Protein AF-A0A519QUR6-F1 (afdb_monomer)

Structure (mmCIF, N/CA/C/O backbone):
data_AF-A0A519QUR6-F1
#
_entry.id   AF-A0A519QUR6-F1
#
loop_
_atom_site.group_PDB
_atom_site.id
_atom_site.type_symbol
_atom_site.label_atom_id
_atom_site.label_alt_id
_atom_site.label_comp_id
_atom_site.label_asym_id
_atom_site.label_entity_id
_atom_site.label_seq_id
_atom_site.pdbx_PDB_ins_code
_atom_site.Cartn_x
_atom_site.Cartn_y
_atom_site.Cartn_z
_atom_site.occupancy
_atom_site.B_iso_or_equiv
_atom_site.auth_seq_id
_atom_site.auth_comp_id
_atom_site.auth_asym_id
_atom_site.auth_atom_id
_atom_site.pdbx_PDB_model_num
ATOM 1 N N . MET A 1 1 ? -43.077 -20.562 -3.856 1.00 38.19 1 MET A N 1
ATOM 2 C CA . MET A 1 1 ? -42.121 -20.523 -2.728 1.00 38.19 1 MET A CA 1
ATOM 3 C C . MET A 1 1 ? -41.311 -19.244 -2.838 1.00 38.19 1 MET A C 1
ATOM 5 O O . MET A 1 1 ? -40.438 -19.141 -3.686 1.00 38.19 1 MET A O 1
ATOM 9 N N . THR A 1 2 ? -41.672 -18.222 -2.068 1.00 36.91 2 THR A N 1
ATOM 10 C CA . THR A 1 2 ? -40.950 -16.946 -2.025 1.00 36.91 2 THR A CA 1
ATOM 11 C C . THR A 1 2 ? -39.624 -17.148 -1.299 1.00 36.91 2 THR A C 1
ATOM 13 O O . THR A 1 2 ? -39.611 -17.343 -0.084 1.00 36.91 2 THR A O 1
ATOM 16 N N . SER A 1 3 ? -38.520 -17.124 -2.049 1.00 36.69 3 SER A N 1
ATOM 17 C CA . SER A 1 3 ? -37.160 -17.023 -1.515 1.00 36.69 3 SER A CA 1
ATOM 18 C C . SER A 1 3 ? -37.072 -15.772 -0.640 1.00 36.69 3 SER A C 1
ATOM 20 O O . SER A 1 3 ? -37.013 -14.649 -1.143 1.00 36.69 3 SER A O 1
ATOM 22 N N . ARG A 1 4 ? -37.121 -15.955 0.681 1.00 38.47 4 ARG A N 1
ATOM 23 C CA . ARG A 1 4 ? -36.921 -14.883 1.654 1.00 38.47 4 ARG A CA 1
ATOM 24 C C . ARG A 1 4 ? -35.440 -14.517 1.582 1.00 38.47 4 ARG A C 1
ATOM 26 O O . ARG A 1 4 ? -34.602 -15.303 2.011 1.00 38.47 4 ARG A O 1
ATOM 33 N N . ALA A 1 5 ? -35.122 -13.378 0.967 1.00 45.28 5 ALA A N 1
ATOM 34 C CA . ALA A 1 5 ? -33.753 -12.880 0.909 1.00 45.28 5 ALA A CA 1
ATOM 35 C C . ALA A 1 5 ? -33.172 -12.853 2.331 1.00 45.28 5 ALA A C 1
ATOM 37 O O . ALA A 1 5 ? -33.794 -12.303 3.245 1.00 45.28 5 ALA A O 1
ATOM 38 N N . MET A 1 6 ? -32.015 -13.492 2.521 1.00 45.66 6 MET A N 1
ATOM 39 C CA . MET A 1 6 ? -31.256 -13.406 3.769 1.00 45.66 6 MET A CA 1
ATOM 40 C C . MET A 1 6 ? -31.024 -11.922 4.099 1.00 45.66 6 MET A C 1
ATOM 42 O O . MET A 1 6 ? -30.762 -11.139 3.179 1.00 45.66 6 MET A O 1
ATOM 46 N N . PRO A 1 7 ? -31.134 -11.504 5.372 1.00 52.94 7 PRO A N 1
ATOM 47 C CA . PRO A 1 7 ? -30.852 -10.125 5.740 1.00 52.94 7 PRO A CA 1
ATOM 48 C C . PRO A 1 7 ? -29.402 -9.798 5.368 1.00 52.94 7 PRO A C 1
ATOM 50 O O . PRO A 1 7 ? -28.476 -10.473 5.811 1.00 52.94 7 PRO A O 1
ATOM 53 N N . THR A 1 8 ? -29.213 -8.772 4.536 1.00 61.19 8 THR A N 1
ATOM 54 C CA . THR A 1 8 ? -27.883 -8.264 4.180 1.00 61.19 8 THR A CA 1
ATOM 55 C C . THR A 1 8 ? -27.142 -7.866 5.446 1.00 61.19 8 THR A C 1
ATOM 57 O O . THR A 1 8 ? -27.691 -7.123 6.267 1.00 61.19 8 THR A O 1
ATOM 60 N N . THR A 1 9 ? -25.904 -8.329 5.604 1.00 75.75 9 THR A N 1
ATOM 61 C CA . THR A 1 9 ? -25.083 -7.956 6.763 1.00 75.75 9 THR A CA 1
ATOM 62 C C . THR A 1 9 ? -24.841 -6.436 6.789 1.00 75.75 9 THR A C 1
ATOM 64 O O . THR A 1 9 ? -24.832 -5.801 5.727 1.00 75.75 9 THR A O 1
ATOM 67 N N . PRO A 1 10 ? -24.630 -5.803 7.963 1.00 77.81 10 PRO A N 1
ATOM 68 C CA . PRO A 1 10 ? -24.290 -4.378 8.030 1.00 77.81 10 PRO A CA 1
ATOM 69 C C . PRO A 1 10 ? -23.068 -4.014 7.175 1.00 77.81 10 PRO A C 1
ATOM 71 O O . PRO A 1 10 ? -23.056 -2.961 6.543 1.00 77.81 10 PRO A O 1
ATOM 74 N N . MET A 1 11 ? -22.086 -4.914 7.089 1.00 77.81 11 MET A N 1
ATOM 75 C CA . MET A 1 11 ? -20.938 -4.814 6.188 1.00 77.81 11 MET A CA 1
ATOM 76 C C . MET A 1 11 ? -21.337 -4.779 4.702 1.00 77.81 11 MET A C 1
ATOM 78 O O . MET A 1 11 ? -20.879 -3.911 3.959 1.00 77.81 11 MET A O 1
ATOM 82 N N . GLU A 1 12 ? -22.213 -5.680 4.247 1.00 72.75 12 GLU A N 1
ATOM 83 C CA .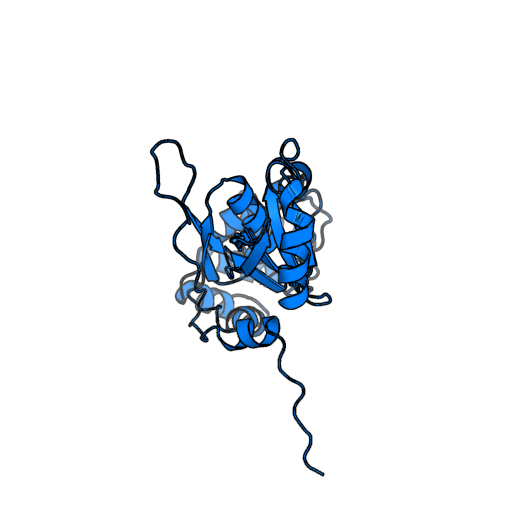 GLU A 1 12 ? -22.717 -5.656 2.866 1.00 72.75 12 GLU A CA 1
ATOM 84 C C . GLU A 1 12 ? -23.506 -4.379 2.568 1.00 72.75 12 GLU A C 1
ATOM 86 O O . GLU A 1 12 ? -23.353 -3.784 1.499 1.00 72.75 12 GLU A O 1
ATOM 91 N N . ALA A 1 13 ? -24.344 -3.945 3.512 1.00 75.56 13 ALA A N 1
ATOM 92 C CA . ALA A 1 13 ? -25.099 -2.704 3.398 1.00 75.56 13 ALA A CA 1
ATOM 93 C C . ALA A 1 13 ? -24.166 -1.484 3.332 1.00 75.56 13 ALA A C 1
ATOM 95 O O . ALA A 1 13 ? -24.386 -0.599 2.505 1.00 75.56 13 ALA A O 1
ATOM 96 N N . PHE A 1 14 ? -23.094 -1.464 4.133 1.00 76.00 14 PHE A N 1
ATOM 97 C CA . PHE A 1 14 ? -22.071 -0.421 4.091 1.00 76.00 14 PHE A CA 1
ATOM 98 C C . PHE A 1 14 ? -21.454 -0.320 2.697 1.00 76.00 14 PHE A C 1
ATOM 100 O O . PHE A 1 14 ? -21.501 0.751 2.098 1.00 76.00 14 PHE A O 1
ATOM 107 N N . PHE A 1 15 ? -20.965 -1.420 2.120 1.00 67.94 15 PHE A N 1
ATOM 108 C CA . PHE A 1 15 ? -20.357 -1.369 0.787 1.00 67.94 15 PHE A CA 1
ATOM 109 C C . PHE A 1 15 ? -21.341 -0.999 -0.327 1.00 67.94 15 PHE A C 1
ATOM 111 O O . PHE A 1 15 ? -20.953 -0.284 -1.249 1.00 67.94 15 PHE A O 1
ATOM 118 N N . LYS A 1 16 ? -22.606 -1.430 -0.235 1.00 68.94 16 LYS A N 1
ATOM 119 C CA . LYS A 1 16 ? -23.675 -1.023 -1.167 1.00 68.94 16 LYS A CA 1
ATOM 120 C C . LYS A 1 16 ? -24.033 0.458 -1.045 1.00 68.94 16 LYS A C 1
ATOM 122 O O . LYS A 1 16 ? -24.452 1.058 -2.028 1.00 68.94 16 LYS A O 1
ATOM 127 N N . SER A 1 17 ? -23.883 1.040 0.147 1.00 64.75 17 SER A N 1
ATOM 128 C CA . SER A 1 17 ? -24.203 2.447 0.412 1.00 64.75 17 SER A CA 1
ATOM 129 C C . SER A 1 17 ? -23.191 3.427 -0.171 1.00 64.75 17 SER A C 1
ATOM 131 O O . SER A 1 17 ? -23.468 4.622 -0.210 1.00 64.75 17 SER A O 1
ATOM 133 N N . ILE A 1 18 ? -22.025 2.945 -0.609 1.00 58.69 18 ILE A N 1
ATOM 134 C CA . ILE A 1 18 ? -20.976 3.812 -1.119 1.00 58.69 18 ILE A CA 1
ATOM 135 C C . ILE A 1 18 ? -21.281 4.169 -2.582 1.00 58.69 18 ILE A C 1
ATOM 137 O O . ILE A 1 18 ? -21.283 3.271 -3.429 1.00 58.69 18 ILE A O 1
ATOM 141 N N . PRO A 1 19 ? -21.518 5.459 -2.906 1.00 48.62 19 PRO A N 1
ATOM 142 C CA . PRO A 1 19 ? -21.812 5.861 -4.272 1.00 48.62 19 PRO A CA 1
ATOM 143 C C . PRO A 1 19 ? -20.684 5.473 -5.230 1.00 48.62 19 PRO A C 1
ATOM 145 O O . PRO A 1 19 ? -19.505 5.569 -4.865 1.00 48.62 19 PRO A O 1
ATOM 148 N N . PRO A 1 20 ? -21.017 5.119 -6.480 1.00 43.62 20 PRO A N 1
ATOM 149 C CA . PRO A 1 20 ? -20.013 5.004 -7.507 1.00 43.62 20 PRO A CA 1
ATOM 150 C C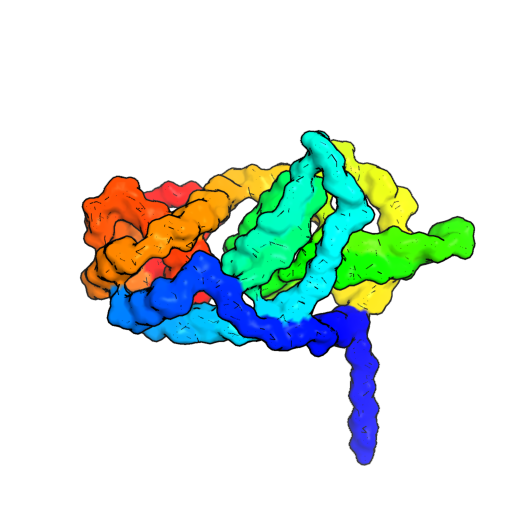 . PRO A 1 20 ? -19.460 6.392 -7.846 1.00 43.62 20 PRO A C 1
ATOM 152 O O . PRO A 1 20 ? -20.172 7.217 -8.413 1.00 43.62 20 PRO A O 1
ATOM 155 N N . THR A 1 21 ? -18.208 6.683 -7.486 1.00 40.59 21 THR A N 1
ATOM 156 C CA . THR A 1 21 ? -17.555 7.925 -7.941 1.00 40.59 21 THR A CA 1
ATOM 157 C C . THR A 1 21 ? -16.794 7.702 -9.243 1.00 40.59 21 THR A C 1
ATOM 159 O O . THR A 1 21 ? -16.449 6.577 -9.587 1.00 40.59 21 THR A O 1
ATOM 162 N N . ALA A 1 22 ? -16.508 8.780 -9.973 1.00 36.16 22 ALA A N 1
ATOM 163 C CA . ALA A 1 22 ? -15.618 8.748 -11.127 1.00 36.16 22 ALA A CA 1
ATOM 164 C C . ALA A 1 22 ? -14.155 8.875 -10.679 1.00 36.16 22 ALA A C 1
ATOM 166 O O . ALA A 1 22 ? -13.801 9.717 -9.848 1.00 36.16 22 ALA A O 1
ATOM 167 N N . LEU A 1 23 ? -13.299 8.037 -11.249 1.00 34.59 23 LEU A N 1
ATOM 168 C CA . LEU A 1 23 ? -11.868 8.003 -10.996 1.00 34.59 23 LEU A CA 1
ATOM 169 C C . LEU A 1 23 ? -11.197 9.331 -11.391 1.00 34.59 23 LEU A C 1
ATOM 171 O O . LEU A 1 23 ? -11.209 9.718 -12.557 1.00 34.59 23 LEU A O 1
ATOM 175 N N . ARG A 1 24 ? -10.541 10.015 -10.447 1.00 37.72 24 ARG A N 1
ATOM 176 C CA . ARG A 1 24 ? -9.459 10.956 -10.780 1.00 37.72 24 ARG A CA 1
ATOM 177 C C . ARG A 1 24 ? -8.147 10.234 -10.532 1.00 37.72 24 ARG A C 1
ATOM 179 O O . ARG A 1 24 ? -7.638 10.237 -9.411 1.00 37.72 24 ARG A O 1
ATOM 186 N N . VAL A 1 25 ? -7.643 9.579 -11.576 1.00 40.53 25 VAL A N 1
ATOM 187 C CA . VAL A 1 25 ? -6.326 8.938 -11.560 1.00 40.53 25 VAL A CA 1
ATOM 188 C C . VAL A 1 25 ? -5.288 9.956 -11.095 1.00 40.53 25 VAL A C 1
ATOM 190 O O . VAL A 1 25 ? -5.373 11.148 -11.383 1.00 40.53 25 VAL A O 1
ATOM 193 N N . LEU A 1 26 ? -4.306 9.476 -10.338 1.00 38.97 26 LEU A N 1
ATOM 194 C CA . LEU A 1 26 ? -3.106 10.236 -9.971 1.00 38.97 26 LEU A CA 1
ATOM 195 C C . LEU A 1 26 ? -2.278 10.703 -11.178 1.00 38.97 26 LEU A C 1
ATOM 197 O O . LEU A 1 26 ? -1.381 11.523 -11.021 1.00 38.97 26 LEU A O 1
ATOM 201 N N . CYS A 1 27 ? -2.614 10.197 -12.357 1.00 39.22 27 CYS A N 1
ATOM 202 C CA . CYS A 1 27 ? -2.098 10.558 -13.656 1.00 39.22 27 CYS A CA 1
ATOM 203 C C . CYS A 1 27 ? -3.209 11.297 -14.402 1.00 39.22 27 CYS A C 1
ATOM 205 O O . CYS A 1 27 ? -4.388 10.957 -14.276 1.00 39.22 27 CYS A O 1
ATOM 207 N N . SER A 1 28 ? -2.854 12.328 -15.162 1.00 46.44 28 SER A N 1
ATOM 208 C CA . SER A 1 28 ? -3.849 13.062 -15.941 1.00 46.44 28 SER A CA 1
ATOM 209 C C . SER A 1 28 ? -4.562 12.118 -16.932 1.00 46.44 28 SER A C 1
ATOM 211 O O . SER A 1 28 ? -3.971 11.122 -17.354 1.00 46.44 28 SER A O 1
ATOM 213 N N . PRO A 1 29 ? -5.804 12.412 -17.362 1.00 48.25 29 PRO A N 1
ATOM 214 C CA . PRO A 1 29 ? -6.451 11.667 -18.446 1.00 48.25 29 PRO A CA 1
ATOM 215 C C . PRO A 1 29 ? -5.589 11.572 -19.715 1.00 48.25 29 PRO A C 1
ATOM 217 O O . PRO A 1 29 ? -5.689 10.589 -20.440 1.00 48.25 29 PRO A O 1
ATOM 220 N N . ARG A 1 30 ? -4.700 12.554 -19.945 1.00 50.94 30 ARG A N 1
ATOM 221 C CA . ARG A 1 30 ? -3.699 12.514 -21.020 1.00 50.94 30 ARG A CA 1
ATOM 222 C C . ARG A 1 30 ? -2.695 11.391 -20.805 1.00 50.94 30 ARG A C 1
ATOM 224 O O . ARG A 1 30 ? -2.563 10.552 -21.674 1.00 50.94 30 ARG A O 1
ATOM 231 N N . THR A 1 31 ? -2.106 11.300 -19.616 1.00 50.59 31 THR A N 1
ATOM 232 C CA . THR A 1 31 ? -1.148 10.248 -19.250 1.00 50.59 31 THR A CA 1
ATOM 233 C C . THR A 1 31 ? -1.737 8.846 -19.439 1.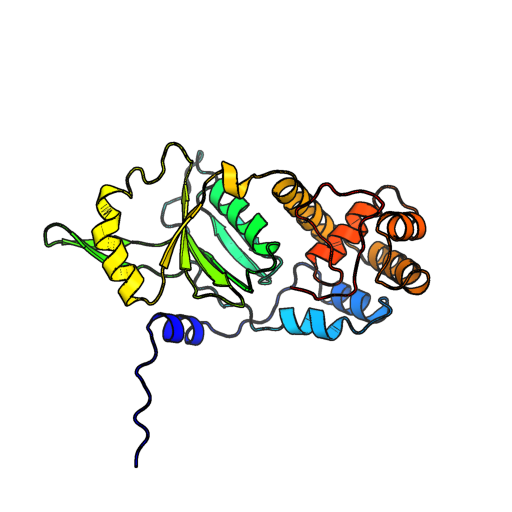00 50.59 31 THR A C 1
ATOM 235 O O . THR A 1 31 ? -1.038 7.946 -19.872 1.00 50.59 31 THR A O 1
ATOM 238 N N . LEU A 1 32 ? -3.031 8.645 -19.166 1.00 49.88 32 LEU A N 1
ATOM 239 C CA . LEU A 1 32 ? -3.704 7.360 -19.408 1.00 49.88 32 LEU A CA 1
ATOM 240 C C . LEU A 1 32 ? -3.906 7.044 -20.893 1.00 49.88 32 LEU A C 1
ATOM 242 O O . LEU A 1 32 ? -3.796 5.886 -21.286 1.00 49.88 32 LEU A O 1
ATOM 246 N N . ALA A 1 33 ? -4.211 8.061 -21.701 1.00 54.22 33 ALA A N 1
ATOM 247 C CA . ALA A 1 33 ? -4.289 7.920 -23.148 1.00 54.22 33 ALA A CA 1
ATOM 248 C C . ALA A 1 33 ? -2.901 7.627 -23.743 1.00 54.22 33 ALA A C 1
ATOM 250 O O . ALA A 1 33 ? -2.791 6.720 -24.557 1.00 54.22 33 ALA A O 1
ATOM 251 N N . THR A 1 34 ? -1.848 8.297 -23.258 1.00 53.94 34 THR A N 1
ATOM 252 C CA . THR A 1 34 ? -0.442 8.023 -23.601 1.00 53.94 34 THR A CA 1
ATOM 253 C C . THR A 1 34 ? -0.054 6.585 -23.228 1.00 53.94 34 THR A C 1
ATOM 255 O O . THR A 1 34 ? 0.434 5.840 -24.070 1.00 53.94 34 THR A O 1
ATOM 258 N N . VAL A 1 35 ? -0.344 6.141 -21.995 1.00 55.72 35 VAL A N 1
ATOM 259 C CA . VAL A 1 35 ? -0.123 4.752 -21.533 1.00 55.72 35 VAL A CA 1
ATOM 260 C C . VAL A 1 35 ? -0.778 3.741 -22.480 1.00 55.72 35 VAL A C 1
ATOM 262 O O . VAL A 1 35 ? -0.156 2.751 -22.844 1.00 55.72 35 VAL A O 1
ATOM 265 N N . ALA A 1 36 ? -2.027 3.982 -22.886 1.00 55.34 36 ALA A N 1
ATOM 266 C CA . ALA A 1 36 ? -2.761 3.078 -23.769 1.00 55.34 36 ALA A CA 1
ATOM 267 C C . ALA A 1 36 ? -2.293 3.126 -25.237 1.00 55.34 36 ALA A C 1
ATOM 269 O O . ALA A 1 36 ? -2.526 2.170 -25.968 1.00 55.34 36 ALA A O 1
ATOM 270 N N . GLN A 1 37 ? -1.665 4.223 -25.670 1.00 57.88 37 GLN A N 1
ATOM 271 C CA . GLN A 1 37 ? -1.142 4.397 -27.030 1.00 57.88 37 GLN A CA 1
ATOM 272 C C . GLN A 1 37 ? 0.268 3.826 -27.211 1.00 57.88 37 GLN A C 1
ATOM 274 O O . GLN A 1 37 ? 0.613 3.443 -28.325 1.00 57.88 37 GLN A O 1
ATOM 279 N N . HIS A 1 38 ? 1.070 3.776 -26.143 1.00 55.75 38 HIS A N 1
ATOM 280 C CA . HIS A 1 38 ? 2.500 3.464 -26.229 1.00 55.75 38 HIS A CA 1
ATOM 281 C C . HIS A 1 38 ? 2.919 2.146 -25.575 1.00 55.75 38 HIS A C 1
ATOM 283 O O . HIS A 1 38 ? 4.078 1.772 -25.698 1.00 55.75 38 HIS A O 1
ATOM 289 N N . LEU A 1 39 ? 2.030 1.431 -24.879 1.00 60.09 39 LEU A N 1
ATOM 290 C CA . LEU A 1 39 ? 2.379 0.131 -24.303 1.00 60.09 39 LEU A CA 1
ATOM 291 C C . LEU A 1 39 ? 1.930 -1.033 -25.209 1.00 60.09 39 LEU A C 1
ATOM 293 O O . LEU A 1 39 ? 0.781 -1.032 -25.654 1.00 60.09 39 LEU A O 1
ATOM 297 N N . PRO A 1 40 ? 2.772 -2.069 -25.418 1.00 55.59 40 PRO A N 1
ATOM 298 C CA . PRO A 1 40 ? 2.513 -3.187 -26.345 1.00 55.59 40 PRO A CA 1
ATOM 299 C C . PRO A 1 40 ? 1.359 -4.130 -25.979 1.00 55.59 40 PRO A C 1
ATOM 301 O O . PRO A 1 40 ? 1.203 -5.204 -26.565 1.00 55.59 40 PRO A O 1
ATOM 304 N N . PHE A 1 41 ? 0.597 -3.830 -24.933 1.00 63.09 41 PHE A N 1
ATOM 305 C CA . PHE A 1 41 ? -0.424 -4.719 -24.394 1.00 63.09 41 PHE A CA 1
ATOM 306 C C . PHE A 1 41 ? -1.616 -3.924 -23.878 1.00 63.09 41 PHE A C 1
ATOM 308 O O . PHE A 1 41 ? -1.472 -2.768 -23.481 1.00 63.09 41 PHE A O 1
ATOM 315 N N . ASP A 1 42 ? -2.795 -4.557 -23.886 1.00 58.50 42 ASP A N 1
ATOM 316 C CA . ASP A 1 42 ? -4.057 -3.926 -23.500 1.00 58.50 42 ASP A CA 1
ATOM 317 C C . ASP A 1 42 ? -4.038 -3.479 -22.029 1.00 58.50 42 ASP A C 1
ATOM 319 O O . ASP A 1 42 ? -4.434 -4.190 -21.103 1.00 58.50 42 ASP A O 1
ATOM 323 N N . CYS A 1 43 ? -3.586 -2.247 -21.816 1.00 53.09 43 CYS A N 1
ATOM 324 C CA . CYS A 1 43 ? -3.602 -1.592 -20.520 1.00 53.09 43 CYS A CA 1
ATOM 325 C C . CYS A 1 43 ? -5.018 -1.155 -20.130 1.00 53.09 43 CYS A C 1
ATOM 327 O O . CYS A 1 43 ? -5.248 -0.812 -18.969 1.00 53.09 43 CYS A O 1
ATOM 329 N N . ALA A 1 44 ? -5.990 -1.178 -21.053 1.00 47.84 44 ALA A N 1
ATOM 330 C CA . ALA A 1 44 ? -7.354 -0.769 -20.761 1.00 47.84 44 ALA A CA 1
ATOM 331 C C . ALA A 1 44 ? -7.994 -1.682 -19.712 1.00 47.84 44 ALA A C 1
ATOM 333 O O . ALA A 1 44 ? -8.799 -1.189 -18.935 1.00 47.84 44 ALA A O 1
ATOM 334 N N . ALA A 1 45 ? -7.617 -2.961 -19.605 1.00 41.91 45 ALA A N 1
ATOM 335 C CA . ALA A 1 45 ? -8.072 -3.851 -18.529 1.00 41.91 45 ALA A CA 1
ATOM 336 C C . ALA A 1 45 ? -7.576 -3.409 -17.133 1.00 41.91 45 ALA A C 1
ATOM 338 O O . ALA A 1 45 ? -8.362 -3.336 -16.186 1.00 41.91 45 ALA A O 1
ATOM 339 N N . VAL A 1 46 ? -6.304 -3.011 -17.017 1.00 45.91 46 VAL A N 1
ATOM 340 C CA . VAL A 1 46 ? -5.702 -2.458 -15.785 1.00 45.91 46 VAL A CA 1
ATOM 341 C C . VAL A 1 46 ? -6.326 -1.101 -15.432 1.00 45.91 46 VAL A C 1
ATOM 343 O O . VAL A 1 46 ? -6.667 -0.831 -14.276 1.00 45.91 46 VAL A O 1
ATOM 346 N N . LEU A 1 47 ? -6.559 -0.253 -16.438 1.00 46.12 47 LEU A N 1
ATOM 347 C CA . LEU A 1 47 ? -7.268 1.019 -16.278 1.00 46.12 47 LE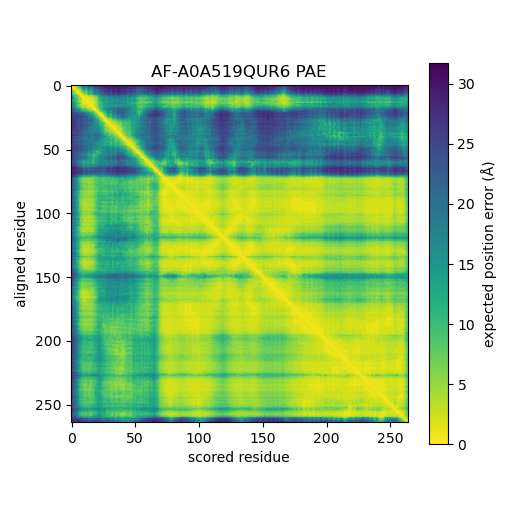U A CA 1
ATOM 348 C C . LEU A 1 47 ? -8.757 0.820 -15.948 1.00 46.12 47 LEU A C 1
ATOM 350 O O . LEU A 1 47 ? -9.324 1.615 -15.197 1.00 46.12 47 LEU A O 1
ATOM 354 N N . ARG A 1 48 ? -9.382 -0.262 -16.431 1.00 40.97 48 ARG A N 1
ATOM 355 C CA . ARG A 1 48 ? -10.760 -0.663 -16.110 1.00 40.97 48 ARG A CA 1
ATOM 356 C C . ARG A 1 48 ? -10.891 -1.199 -14.687 1.00 40.97 48 ARG A C 1
ATOM 358 O O . ARG A 1 48 ? -11.881 -0.874 -14.039 1.00 40.97 48 ARG A O 1
ATOM 365 N N . TYR A 1 49 ? -9.906 -1.928 -14.156 1.00 39.50 49 TYR A N 1
ATOM 366 C CA . TYR A 1 49 ? -9.894 -2.300 -12.733 1.00 39.50 49 TYR A CA 1
ATOM 367 C C . TYR A 1 49 ? -9.895 -1.051 -11.846 1.00 39.50 49 TYR A C 1
ATOM 369 O O . TYR A 1 49 ? -10.653 -0.956 -10.884 1.00 39.50 49 TYR A O 1
ATOM 377 N N . ARG A 1 50 ? -9.136 -0.024 -12.242 1.00 46.47 50 ARG A N 1
ATOM 378 C CA . ARG A 1 50 ? -9.208 1.286 -11.592 1.00 46.47 50 ARG A CA 1
ATOM 379 C C . ARG A 1 50 ? -10.528 2.012 -11.845 1.00 46.47 50 ARG A C 1
ATOM 381 O O . ARG A 1 50 ? -10.904 2.834 -11.030 1.00 46.47 50 ARG A O 1
ATOM 388 N N . SER A 1 51 ? -11.244 1.721 -12.930 1.00 37.22 51 SER A N 1
ATOM 389 C CA . SER A 1 51 ? -12.598 2.238 -13.176 1.00 37.22 51 SER A CA 1
ATOM 390 C C . SER A 1 51 ? -13.692 1.548 -12.353 1.00 37.22 51 SER A C 1
ATOM 392 O O . SER A 1 51 ? -14.848 1.969 -12.446 1.00 37.22 51 SER A O 1
ATOM 394 N N . LEU A 1 52 ? -13.356 0.546 -11.514 1.00 42.62 52 LEU A N 1
ATOM 395 C CA . LEU A 1 52 ? -14.224 0.209 -10.386 1.00 42.62 52 LEU A CA 1
ATOM 396 C C . LEU A 1 52 ? -14.554 1.524 -9.692 1.00 42.62 52 LEU A C 1
ATOM 398 O O . LEU A 1 52 ? -13.625 2.291 -9.429 1.00 42.62 52 LEU A O 1
ATOM 402 N N . PRO A 1 53 ? -15.838 1.810 -9.437 1.00 39.72 53 PRO A N 1
ATOM 403 C CA . PRO A 1 53 ? -16.198 3.088 -8.883 1.00 39.72 53 PRO A CA 1
ATOM 404 C C . PRO A 1 53 ? -15.360 3.309 -7.626 1.00 39.72 53 PRO A C 1
ATOM 406 O O . PRO A 1 53 ? -15.489 2.506 -6.689 1.00 39.72 53 PRO A O 1
ATOM 409 N N . PRO A 1 54 ? -14.467 4.323 -7.580 1.00 48.16 54 PRO A N 1
ATOM 410 C CA . PRO A 1 54 ? -13.879 4.746 -6.333 1.00 48.16 54 PRO A CA 1
ATOM 411 C C . PRO A 1 54 ? -15.006 4.817 -5.334 1.00 48.16 54 PRO A C 1
ATOM 413 O O . PRO A 1 54 ? -16.079 5.361 -5.626 1.00 48.16 54 PRO A O 1
ATOM 416 N N . LEU A 1 55 ? -14.761 4.213 -4.180 1.00 48.53 55 LEU A N 1
ATOM 417 C CA . LEU A 1 55 ? -15.642 4.392 -3.057 1.00 48.53 55 LEU A CA 1
ATOM 418 C C . LEU A 1 55 ? -15.792 5.905 -2.903 1.00 48.53 55 LEU A C 1
ATOM 420 O O . LEU A 1 55 ? -14.781 6.575 -2.683 1.00 48.53 55 LEU A O 1
ATOM 424 N N . ALA A 1 56 ? -16.998 6.456 -3.061 1.00 46.50 56 ALA A N 1
ATOM 425 C CA . ALA A 1 56 ? -17.286 7.786 -2.549 1.00 46.50 56 ALA A CA 1
ATOM 426 C C . ALA A 1 56 ? -17.156 7.652 -1.038 1.00 46.50 56 ALA A C 1
ATOM 428 O O . ALA A 1 56 ? -18.107 7.349 -0.319 1.00 46.50 56 ALA A O 1
ATOM 429 N N . CYS A 1 57 ? -15.912 7.711 -0.571 1.00 45.94 57 CYS A N 1
ATOM 430 C CA . CYS A 1 57 ? -15.628 7.481 0.811 1.00 45.94 57 CYS A CA 1
ATOM 431 C C . CYS A 1 57 ? -16.307 8.633 1.530 1.00 45.94 57 CYS A C 1
ATOM 433 O O . CYS A 1 57 ? -15.971 9.800 1.320 1.00 45.94 57 CYS A O 1
ATOM 435 N N . VAL A 1 58 ? -17.223 8.299 2.430 1.00 51.03 58 VAL A N 1
ATOM 436 C CA . VAL A 1 58 ? -17.565 9.184 3.540 1.00 51.03 58 VAL A CA 1
ATOM 437 C C . VAL A 1 58 ? -16.373 9.154 4.502 1.00 51.03 58 VAL A C 1
ATOM 439 O O . VAL A 1 58 ? -16.493 8.811 5.673 1.00 51.03 58 VAL A O 1
ATOM 442 N N . ALA A 1 59 ? -15.176 9.411 3.970 1.00 52.84 59 ALA A N 1
ATOM 443 C CA . ALA A 1 59 ? -14.004 9.649 4.763 1.00 52.84 59 ALA A CA 1
ATOM 444 C C . ALA A 1 59 ? -14.318 10.931 5.513 1.00 52.84 59 ALA A C 1
ATOM 446 O O . ALA A 1 59 ? -14.512 11.994 4.920 1.00 52.84 59 ALA A O 1
ATOM 447 N N . ARG A 1 60 ? -14.526 10.772 6.811 1.00 57.00 60 ARG A N 1
ATOM 448 C CA . ARG A 1 60 ? -14.910 11.878 7.669 1.00 57.00 60 ARG A CA 1
ATOM 449 C C . ARG A 1 60 ? -13.716 12.793 7.835 1.00 57.00 60 ARG A C 1
ATOM 451 O O . ARG A 1 60 ? -12.574 12.358 7.724 1.00 57.00 60 ARG A O 1
ATOM 458 N N . ASP A 1 61 ? -13.979 14.056 8.128 1.00 62.84 61 ASP A N 1
ATOM 459 C CA . ASP A 1 61 ? -12.909 14.900 8.633 1.00 62.84 61 ASP A CA 1
ATOM 460 C C . ASP A 1 61 ? -12.279 14.238 9.869 1.00 62.84 61 ASP A C 1
ATOM 462 O O . ASP A 1 61 ? -12.992 13.559 10.623 1.00 62.84 61 ASP A O 1
ATOM 466 N N . PRO A 1 62 ? -10.968 14.443 10.094 1.00 59.69 62 PRO A N 1
ATOM 467 C CA . PRO A 1 62 ? -10.296 13.973 11.295 1.00 59.69 62 PRO A CA 1
ATOM 468 C C . PRO A 1 62 ? -11.142 14.239 12.544 1.00 59.69 62 PRO A C 1
ATOM 470 O O . PRO A 1 62 ? -11.653 15.344 12.744 1.00 59.69 62 PRO A O 1
ATOM 473 N N . VAL A 1 63 ? -11.259 13.244 13.421 1.00 59.66 63 VAL A N 1
ATOM 474 C CA . VAL A 1 63 ? -12.113 13.268 14.619 1.00 59.66 63 VAL A CA 1
ATOM 475 C C . VAL A 1 63 ? -11.699 14.388 15.584 1.00 59.66 63 VAL A C 1
ATOM 477 O O . VAL A 1 63 ? -12.486 14.823 16.428 1.00 59.66 63 VAL A O 1
ATOM 480 N N . ARG A 1 64 ? -10.465 14.893 15.476 1.00 59.31 64 ARG A N 1
ATOM 481 C CA . ARG A 1 64 ? -9.910 15.957 16.324 1.00 59.31 64 ARG A CA 1
ATOM 482 C C . ARG A 1 64 ? -9.527 17.203 15.504 1.00 59.31 64 ARG A C 1
ATOM 484 O O . ARG A 1 64 ? -9.051 17.099 14.375 1.00 59.31 64 ARG A O 1
ATOM 491 N N . ARG A 1 65 ? -9.628 18.399 16.112 1.00 49.62 65 ARG A N 1
ATOM 492 C CA . ARG A 1 65 ? -9.161 19.683 15.529 1.00 49.62 65 ARG A CA 1
ATOM 493 C C . ARG A 1 65 ? -7.644 19.703 15.329 1.00 49.62 65 ARG A C 1
ATOM 495 O O . ARG A 1 65 ? -6.912 19.256 16.215 1.00 49.62 65 ARG A O 1
ATOM 502 N N . ILE A 1 66 ? -7.194 20.211 14.180 1.00 50.00 66 ILE A N 1
ATOM 503 C CA . ILE A 1 66 ? -5.777 20.336 13.803 1.00 50.00 66 ILE A CA 1
ATOM 504 C C . ILE A 1 66 ? -5.087 21.299 14.778 1.00 50.00 66 ILE A C 1
ATOM 506 O O . ILE A 1 66 ? -5.481 22.457 14.890 1.00 50.00 66 ILE A O 1
ATOM 510 N N . GLY A 1 67 ? -4.084 20.806 15.505 1.00 48.16 67 GLY A N 1
ATOM 511 C CA . GLY A 1 67 ? -3.182 21.624 16.319 1.00 48.16 67 GLY A CA 1
ATOM 512 C C . GLY A 1 67 ? -1.804 21.715 15.663 1.00 48.16 67 GLY A C 1
ATOM 513 O O . GLY A 1 67 ? -1.431 20.825 14.898 1.00 48.16 67 GLY A O 1
ATOM 514 N N . TYR A 1 68 ? -1.031 22.753 15.992 1.00 45.81 68 TYR A N 1
ATOM 515 C CA . TYR A 1 68 ? 0.307 23.019 15.434 1.00 45.81 68 TYR A CA 1
ATOM 516 C C . TYR A 1 68 ? 1.335 21.883 15.636 1.00 45.81 68 TYR A C 1
ATOM 518 O O . TYR A 1 68 ? 2.357 21.858 14.963 1.00 45.81 68 TYR A O 1
ATOM 526 N N . THR A 1 69 ? 1.057 20.915 16.516 1.00 51.62 69 THR A N 1
ATOM 527 C CA . THR A 1 69 ? 1.899 19.736 16.795 1.00 51.62 69 THR A CA 1
ATOM 528 C C . THR A 1 69 ? 1.350 18.426 16.214 1.00 51.62 69 THR A C 1
ATOM 530 O O . THR A 1 69 ? 1.904 17.356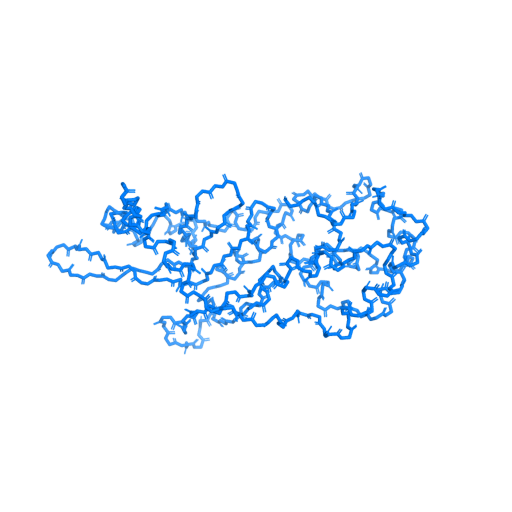 16.462 1.00 51.62 69 THR A O 1
ATOM 533 N N . SER A 1 70 ? 0.240 18.471 15.467 1.00 57.78 70 SER A N 1
ATOM 534 C CA . SER A 1 70 ? -0.419 17.272 14.937 1.00 57.78 70 SER A CA 1
ATOM 535 C C . SER A 1 70 ? -0.041 17.008 13.476 1.00 57.78 70 SER A C 1
ATOM 537 O O . SER A 1 70 ? -0.290 17.836 12.604 1.00 57.78 70 SER A O 1
ATOM 539 N N . PHE A 1 71 ? 0.521 15.828 13.194 1.00 70.06 71 PHE A N 1
ATOM 540 C CA . PHE A 1 71 ? 0.815 15.357 11.835 1.00 70.06 71 PHE A CA 1
ATOM 541 C C . PHE A 1 71 ? -0.448 14.808 11.159 1.00 70.06 71 PHE A C 1
ATOM 543 O O . PHE A 1 71 ? -0.547 13.610 10.897 1.00 70.06 71 PHE A O 1
ATOM 550 N N . ARG A 1 72 ? -1.425 15.682 10.896 1.00 82.44 72 ARG A N 1
ATOM 551 C CA . ARG A 1 72 ? -2.660 15.327 10.181 1.00 82.44 72 ARG A CA 1
ATOM 552 C C . ARG A 1 72 ? -2.601 15.754 8.728 1.00 82.44 72 ARG A C 1
ATOM 554 O O . ARG A 1 72 ? -1.938 16.731 8.385 1.00 82.44 72 ARG A O 1
ATOM 561 N N . GLY A 1 73 ? -3.317 15.044 7.870 1.00 87.69 73 GLY A N 1
ATOM 562 C CA . GLY A 1 73 ? -3.384 15.403 6.464 1.00 87.69 73 GLY A CA 1
ATOM 563 C C . GLY A 1 73 ? -4.245 14.456 5.655 1.00 87.69 73 GLY A C 1
ATOM 564 O O . GLY A 1 73 ? -5.079 13.733 6.190 1.00 87.69 73 GLY A O 1
ATOM 565 N N . TYR A 1 74 ? -4.022 14.483 4.344 1.00 87.38 74 TYR A N 1
ATOM 566 C CA . TYR A 1 74 ? -4.730 13.639 3.393 1.00 87.38 74 TYR A CA 1
ATOM 567 C C . TYR A 1 74 ? -3.746 12.797 2.592 1.00 87.38 74 TYR A C 1
ATOM 569 O O . TYR A 1 74 ? -2.858 13.328 1.920 1.00 87.38 74 TYR A O 1
ATOM 577 N N . TYR A 1 75 ? -3.954 11.490 2.604 1.00 89.25 75 TYR A N 1
ATOM 578 C CA . TYR A 1 75 ? -3.280 10.521 1.761 1.00 89.25 75 TYR A CA 1
ATOM 579 C C . TYR A 1 75 ? -4.093 10.264 0.493 1.00 89.25 75 TYR A C 1
ATOM 581 O O . TYR A 1 75 ? -5.272 9.948 0.571 1.00 89.25 75 TYR A O 1
ATOM 589 N N . ARG A 1 76 ? -3.489 10.384 -0.693 1.00 86.69 76 ARG A N 1
ATOM 590 C CA . ARG A 1 76 ? -4.155 10.032 -1.959 1.00 86.69 76 ARG A CA 1
ATOM 591 C C . ARG A 1 76 ? -3.796 8.602 -2.350 1.00 86.69 76 ARG A C 1
ATOM 593 O O . ARG A 1 76 ? -2.677 8.383 -2.808 1.00 86.69 76 ARG A O 1
ATOM 600 N N . SER A 1 77 ? -4.709 7.659 -2.173 1.00 85.94 77 SER A N 1
ATOM 601 C CA . SER A 1 77 ? -4.477 6.254 -2.513 1.00 85.94 77 SER A CA 1
ATOM 602 C C . SER A 1 77 ? -4.280 6.081 -4.023 1.00 85.94 77 SER A C 1
ATOM 604 O O . SER A 1 77 ? -5.057 6.613 -4.819 1.00 85.94 77 SER A O 1
ATOM 606 N N . ILE A 1 78 ? -3.223 5.364 -4.416 1.00 79.62 78 ILE A N 1
ATOM 607 C CA . ILE A 1 78 ? -2.975 4.969 -5.809 1.00 79.62 78 ILE A CA 1
ATOM 608 C C . ILE A 1 78 ? -3.897 3.820 -6.217 1.00 79.62 78 ILE A C 1
ATOM 610 O O . ILE A 1 78 ? -4.413 3.833 -7.334 1.00 79.62 78 ILE A O 1
ATOM 614 N N . LYS A 1 79 ? -4.143 2.875 -5.302 1.00 81.38 79 LYS A N 1
ATOM 615 C CA . LYS A 1 79 ? -5.022 1.722 -5.526 1.00 81.38 79 LYS A CA 1
ATOM 616 C C . LYS A 1 79 ? -6.484 2.145 -5.707 1.00 81.38 79 LYS A C 1
ATOM 618 O O . LYS A 1 79 ? -7.161 1.631 -6.587 1.00 81.38 79 LYS A O 1
ATOM 623 N N . MET A 1 80 ? -6.943 3.126 -4.925 1.00 77.44 80 MET A N 1
ATOM 624 C CA . MET A 1 80 ? -8.347 3.556 -4.881 1.00 77.44 80 MET A CA 1
ATOM 625 C C . MET A 1 80 ? -8.638 4.862 -5.627 1.00 77.44 80 MET A C 1
ATOM 627 O O . MET A 1 80 ? -9.799 5.190 -5.851 1.00 77.44 80 MET A O 1
ATOM 631 N N . GLY A 1 81 ? -7.622 5.668 -5.951 1.00 74.25 81 GLY A N 1
ATOM 632 C CA . GLY A 1 81 ? -7.802 6.969 -6.611 1.00 74.25 81 GLY A CA 1
ATOM 633 C C . GLY A 1 81 ? -8.470 8.060 -5.753 1.00 74.25 81 GLY A C 1
ATOM 634 O O . GLY A 1 81 ? -8.745 9.152 -6.255 1.00 74.25 81 GLY A O 1
ATOM 635 N N . VAL A 1 82 ? -8.711 7.812 -4.461 1.00 75.19 82 VAL A N 1
ATOM 636 C CA . VAL A 1 82 ? -9.384 8.739 -3.527 1.00 75.19 82 VAL A CA 1
ATOM 637 C C . VAL A 1 82 ? -8.434 9.296 -2.468 1.00 75.19 82 VAL A C 1
ATOM 639 O O . VAL A 1 82 ? -7.311 8.816 -2.299 1.00 75.19 82 VAL A O 1
ATOM 642 N N . ARG A 1 83 ? -8.865 10.352 -1.766 1.00 83.00 83 ARG A N 1
ATOM 643 C CA . ARG A 1 83 ? -8.123 10.931 -0.639 1.00 83.00 83 ARG A CA 1
ATOM 644 C C . ARG A 1 83 ? -8.710 10.437 0.678 1.00 83.00 83 ARG A C 1
ATOM 646 O O . ARG A 1 83 ? -9.895 10.625 0.913 1.00 83.00 83 ARG A O 1
ATOM 653 N N . PHE A 1 84 ? -7.863 9.897 1.538 1.00 86.12 84 PHE A N 1
ATOM 654 C CA . PHE A 1 84 ? -8.196 9.489 2.893 1.00 86.12 84 PHE A CA 1
ATOM 655 C C . PHE A 1 84 ? -7.529 10.418 3.913 1.00 86.12 84 PHE A C 1
ATOM 657 O O . PHE A 1 84 ? -6.365 10.780 3.721 1.00 86.12 84 PHE A O 1
ATOM 664 N N . PRO A 1 85 ? -8.229 10.832 4.976 1.00 87.75 85 PRO A N 1
ATOM 665 C CA . PRO A 1 85 ? -7.629 11.531 6.100 1.00 87.75 85 PRO A CA 1
ATOM 666 C C . PRO A 1 85 ? -6.681 10.592 6.855 1.00 87.75 85 PRO A C 1
ATOM 668 O O . PRO A 1 85 ? -6.866 9.377 6.860 1.00 87.75 85 PRO A O 1
ATOM 671 N N . TYR A 1 86 ? -5.687 11.169 7.518 1.00 90.88 86 TYR A N 1
ATOM 672 C CA . TYR A 1 86 ? -4.924 10.497 8.567 1.00 90.88 86 TYR A CA 1
ATOM 673 C C . TYR A 1 86 ? -4.699 11.448 9.738 1.00 90.88 86 TYR A C 1
ATOM 675 O O . TYR A 1 86 ? -4.535 12.662 9.554 1.00 90.88 86 TYR A O 1
ATOM 683 N N . GLU A 1 87 ? -4.664 10.893 10.943 1.00 88.88 87 GLU A N 1
ATOM 684 C CA . GLU A 1 87 ? -4.382 11.613 12.182 1.00 88.88 87 GLU A CA 1
ATOM 685 C C . GLU A 1 87 ? -2.949 11.424 12.680 1.00 88.88 87 GLU A C 1
ATOM 687 O O . GLU A 1 87 ? -2.486 12.198 13.527 1.00 88.88 87 GLU A O 1
ATOM 692 N N . SER A 1 88 ? -2.236 10.446 12.123 1.00 90.50 88 SER A N 1
ATOM 693 C CA . SER A 1 88 ? -0.840 10.159 12.423 1.00 90.50 88 SER A CA 1
ATOM 694 C C . SER A 1 88 ? -0.041 9.779 11.173 1.00 90.50 88 SER A C 1
ATOM 696 O O . SER A 1 88 ? -0.575 9.305 10.169 1.00 90.50 88 SER A O 1
ATOM 698 N N . LEU A 1 89 ? 1.284 9.954 11.234 1.00 92.81 89 LEU A N 1
ATOM 699 C CA . LEU A 1 89 ? 2.172 9.464 10.174 1.00 92.81 89 LEU A CA 1
ATOM 700 C C . LEU A 1 89 ? 2.137 7.937 10.059 1.00 92.81 89 LEU A C 1
ATOM 702 O O . LEU A 1 89 ? 2.342 7.423 8.968 1.00 92.81 89 LEU A O 1
ATOM 706 N N . LEU A 1 90 ? 1.865 7.227 11.157 1.00 94.38 90 LEU A N 1
ATOM 707 C CA . LEU A 1 90 ? 1.790 5.771 11.152 1.00 94.38 90 LEU A CA 1
ATOM 708 C C . LEU A 1 90 ? 0.557 5.281 10.377 1.00 94.38 90 LEU A C 1
ATOM 710 O O . LEU A 1 90 ? 0.686 4.377 9.563 1.00 94.38 90 LEU A O 1
ATOM 714 N N . GLU A 1 91 ? -0.600 5.938 10.523 1.00 95.12 91 GLU A N 1
ATOM 715 C CA . GLU A 1 91 ? -1.783 5.680 9.682 1.00 95.12 91 GLU A CA 1
ATOM 716 C C . GLU A 1 91 ? -1.509 5.965 8.202 1.00 95.12 91 GLU A C 1
ATOM 718 O O . GLU A 1 91 ? -1.882 5.182 7.328 1.00 95.12 91 GLU A O 1
ATOM 723 N N . ARG A 1 92 ? -0.822 7.078 7.900 1.00 95.38 92 ARG A N 1
ATOM 724 C CA . ARG A 1 92 ? -0.394 7.383 6.528 1.00 95.38 92 ARG A CA 1
ATOM 725 C C . ARG A 1 92 ? 0.487 6.267 5.970 1.00 95.38 92 ARG A C 1
ATOM 727 O O . ARG A 1 92 ? 0.296 5.863 4.827 1.00 95.38 92 ARG A O 1
ATOM 734 N N . ASP A 1 93 ? 1.451 5.804 6.756 1.00 97.25 93 ASP A N 1
ATOM 735 C CA . ASP A 1 93 ? 2.379 4.751 6.358 1.00 97.25 93 ASP A CA 1
ATOM 736 C C . ASP A 1 93 ? 1.642 3.411 6.181 1.00 97.25 93 ASP A C 1
ATOM 738 O O . ASP A 1 93 ? 1.869 2.736 5.181 1.00 97.25 93 ASP A O 1
ATOM 742 N N . ALA A 1 94 ? 0.666 3.086 7.038 1.00 97.44 94 ALA A N 1
ATOM 743 C CA . ALA A 1 94 ? -0.206 1.923 6.869 1.00 97.44 94 ALA A CA 1
ATOM 744 C C . ALA A 1 94 ? -0.977 1.977 5.539 1.00 97.44 94 ALA A C 1
ATOM 746 O O . ALA A 1 94 ? -1.017 0.994 4.800 1.00 97.44 94 ALA A O 1
ATOM 747 N N . MET A 1 95 ? -1.540 3.133 5.177 1.00 96.25 95 MET A N 1
ATOM 748 C CA . MET A 1 95 ? -2.205 3.300 3.879 1.00 96.25 95 MET A CA 1
ATOM 749 C C . MET A 1 95 ? -1.241 3.193 2.689 1.00 96.25 95 MET A C 1
ATOM 751 O O . MET A 1 95 ? -1.669 2.783 1.610 1.00 96.25 95 MET A O 1
ATOM 755 N N . ILE A 1 96 ? 0.045 3.531 2.867 1.00 95.44 96 ILE A N 1
ATOM 756 C CA . ILE A 1 96 ? 1.075 3.287 1.850 1.00 95.44 96 ILE A CA 1
ATOM 757 C C . ILE A 1 96 ? 1.232 1.787 1.635 1.00 95.44 96 ILE A C 1
ATOM 759 O O . ILE A 1 96 ? 1.057 1.348 0.509 1.00 95.44 96 ILE A O 1
ATOM 763 N N . VAL A 1 97 ? 1.489 0.980 2.665 1.00 96.06 97 VAL A N 1
ATOM 764 C CA . VAL A 1 97 ? 1.681 -0.467 2.448 1.00 96.06 97 VAL A CA 1
ATOM 765 C C . VAL A 1 97 ? 0.422 -1.165 1.914 1.00 96.06 97 VAL A C 1
ATOM 767 O O . VAL A 1 97 ? 0.526 -1.998 1.018 1.00 96.06 97 VAL A O 1
ATOM 770 N N . HIS A 1 98 ? -0.785 -0.776 2.342 1.00 94.50 98 HIS A N 1
ATOM 771 C CA . HIS A 1 98 ? -2.035 -1.369 1.830 1.00 94.50 98 HIS A CA 1
ATOM 772 C C . HIS A 1 98 ? -2.324 -1.040 0.352 1.00 94.50 98 HIS A C 1
ATOM 774 O O . HIS A 1 98 ? -2.951 -1.833 -0.360 1.00 94.50 98 HIS A O 1
ATOM 780 N N . ASP A 1 99 ? -1.838 0.099 -0.146 1.00 91.19 99 ASP A N 1
ATOM 781 C CA . ASP A 1 99 ? -1.894 0.442 -1.574 1.00 91.19 99 ASP A CA 1
ATOM 782 C C . ASP A 1 99 ? -1.089 -0.531 -2.446 1.00 91.19 99 ASP A C 1
ATOM 784 O O . ASP A 1 99 ? -1.374 -0.656 -3.633 1.00 91.19 99 ASP A O 1
ATOM 788 N N . PHE A 1 100 ? -0.110 -1.222 -1.866 1.00 90.88 100 PHE A N 1
ATOM 789 C CA . PHE A 1 100 ? 0.847 -2.063 -2.582 1.00 90.88 100 PHE A CA 1
ATOM 790 C C . PHE A 1 100 ? 0.746 -3.546 -2.226 1.00 90.88 100 PHE A C 1
ATOM 792 O O . PHE A 1 100 ? 1.174 -4.387 -3.008 1.00 90.88 100 PHE A O 1
ATOM 799 N N . HIS A 1 101 ? 0.143 -3.890 -1.088 1.00 89.75 101 HIS A N 1
ATOM 800 C CA . HIS A 1 101 ? 0.004 -5.284 -0.691 1.00 89.75 101 HIS A CA 1
ATOM 801 C C . HIS A 1 101 ? -0.917 -6.049 -1.665 1.00 89.75 101 HIS A C 1
ATOM 803 O O . HIS A 1 101 ? -2.038 -5.579 -1.900 1.00 89.75 101 HIS A O 1
ATOM 809 N N . PRO A 1 102 ? -0.503 -7.218 -2.206 1.00 82.50 102 PRO A N 1
ATOM 810 C CA . PRO A 1 102 ? -1.290 -7.937 -3.207 1.00 82.50 102 PRO A CA 1
ATOM 811 C C . PRO A 1 102 ? -2.659 -8.424 -2.735 1.00 82.50 102 PRO A C 1
ATOM 813 O O . PRO A 1 102 ? -3.656 -8.161 -3.397 1.00 82.50 102 PRO A O 1
ATOM 816 N N . TRP A 1 103 ? -2.753 -8.992 -1.529 1.00 86.69 103 TRP A N 1
ATOM 817 C CA . TRP A 1 103 ? -4.035 -9.479 -1.011 1.00 86.69 103 TRP A CA 1
ATOM 818 C C . TRP A 1 103 ? -5.051 -8.373 -0.703 1.00 86.69 103 TRP A C 1
ATOM 820 O O . TRP A 1 103 ? -6.231 -8.678 -0.544 1.00 86.69 103 TRP A O 1
ATOM 830 N N . VAL A 1 104 ? -4.639 -7.101 -0.612 1.00 88.69 104 VAL A N 1
ATOM 831 C CA . VAL A 1 104 ? -5.553 -5.985 -0.332 1.00 88.69 104 VAL A CA 1
ATOM 832 C C . VAL A 1 104 ? -6.280 -5.595 -1.610 1.00 88.69 104 VAL A C 1
ATOM 834 O O . VAL A 1 104 ? -5.698 -4.982 -2.506 1.00 88.69 104 VAL A O 1
ATOM 837 N N . ARG A 1 105 ? -7.588 -5.837 -1.651 1.00 84.75 105 ARG A N 1
ATOM 838 C CA . ARG A 1 105 ? -8.454 -5.373 -2.736 1.00 84.75 105 ARG A CA 1
ATOM 839 C C . ARG A 1 105 ? -8.723 -3.877 -2.626 1.00 84.75 105 ARG A C 1
ATOM 841 O O . ARG A 1 105 ? -8.598 -3.150 -3.608 1.00 84.75 105 ARG A O 1
ATOM 848 N N . ARG A 1 106 ? -9.094 -3.414 -1.427 1.00 83.88 106 ARG A N 1
ATOM 849 C CA . ARG A 1 106 ? -9.345 -1.998 -1.112 1.00 83.88 106 ARG A CA 1
ATOM 850 C C . ARG A 1 106 ? -9.316 -1.724 0.388 1.00 83.88 106 ARG A C 1
ATOM 852 O O . ARG A 1 106 ? -9.370 -2.645 1.193 1.00 83.88 106 ARG A O 1
ATOM 859 N N . PHE A 1 107 ? -9.281 -0.449 0.763 1.00 89.12 107 PHE A N 1
ATOM 860 C CA . PHE A 1 107 ? -9.441 -0.018 2.152 1.00 89.12 107 PHE A CA 1
ATOM 861 C C . PHE A 1 107 ? -10.157 1.335 2.250 1.00 89.12 107 PHE A C 1
ATOM 863 O O . PHE A 1 107 ? -10.243 2.076 1.269 1.00 89.12 107 PHE A O 1
ATOM 870 N N . VAL A 1 108 ? -10.677 1.650 3.438 1.00 87.88 108 VAL A N 1
ATOM 871 C CA . VAL A 1 108 ? -11.350 2.918 3.760 1.00 87.88 108 VAL A CA 1
ATOM 872 C C . VAL A 1 108 ? -10.885 3.415 5.119 1.00 87.88 108 VAL A C 1
ATOM 874 O O . VAL A 1 108 ? -10.987 2.678 6.095 1.00 87.88 108 VAL A O 1
ATOM 877 N N . ALA A 1 109 ? -10.438 4.668 5.200 1.00 88.56 109 ALA A N 1
ATOM 878 C CA . ALA A 1 109 ? -10.112 5.298 6.476 1.00 88.56 109 ALA A CA 1
ATOM 879 C C . ALA A 1 109 ? -11.362 5.775 7.231 1.00 88.56 109 ALA A C 1
ATOM 881 O O . ALA A 1 109 ? -12.285 6.329 6.631 1.00 88.56 109 ALA A O 1
ATOM 882 N N . GLN A 1 110 ? -11.365 5.578 8.551 1.00 86.06 110 GLN A N 1
ATOM 883 C CA . GLN A 1 110 ? -12.426 5.964 9.489 1.00 86.06 110 GLN A CA 1
ATOM 884 C C . GLN A 1 110 ? -13.847 5.595 9.010 1.00 86.06 110 GLN A C 1
ATOM 886 O O . GLN A 1 110 ? -14.768 6.425 9.059 1.00 86.06 110 GLN A O 1
ATOM 891 N N . PRO A 1 111 ? -14.053 4.334 8.582 1.00 85.88 111 PRO A N 1
ATOM 892 C CA . PRO A 1 111 ? -15.159 3.898 7.725 1.00 85.88 111 PRO A CA 1
ATOM 893 C C . PRO A 1 111 ? -16.536 4.099 8.362 1.00 85.88 111 PRO A C 1
ATOM 895 O O . PRO A 1 111 ? -17.475 4.549 7.712 1.00 85.88 111 PRO A O 1
ATOM 898 N N . VAL A 1 112 ? -16.660 3.776 9.651 1.00 85.00 112 VAL A N 1
ATOM 899 C CA . VAL A 1 112 ? -17.924 3.795 10.389 1.00 85.00 112 VAL A CA 1
ATOM 900 C C . VAL A 1 112 ? -17.665 4.070 11.868 1.00 85.00 112 VAL A C 1
ATOM 902 O O . VAL A 1 112 ? -16.601 3.750 12.396 1.00 85.00 112 VAL A O 1
ATOM 905 N N . THR A 1 113 ? -18.634 4.679 12.555 1.00 87.69 113 THR A N 1
ATOM 906 C CA . THR A 1 113 ? -18.639 4.728 14.021 1.00 87.69 113 THR A CA 1
ATOM 907 C C . THR A 1 113 ? -19.582 3.675 14.570 1.00 87.69 113 THR A C 1
ATOM 909 O O . THR A 1 113 ? -20.800 3.823 14.480 1.00 87.69 113 THR A O 1
ATOM 912 N N . LEU A 1 114 ? -19.011 2.654 15.194 1.00 88.75 114 LEU A N 1
ATOM 913 C CA . LEU A 1 114 ? -19.740 1.641 15.936 1.00 88.75 114 LEU A CA 1
ATOM 914 C C . LEU A 1 114 ? -20.157 2.184 17.308 1.00 88.75 114 LEU A C 1
ATOM 916 O O . LEU A 1 114 ? -19.454 2.989 17.932 1.00 88.75 114 LEU A O 1
ATOM 920 N N . LEU A 1 115 ? -21.314 1.732 17.783 1.00 90.50 115 LEU A N 1
ATOM 921 C CA . LEU A 1 115 ? -21.792 2.004 19.133 1.00 90.50 115 LEU A CA 1
ATOM 922 C C . LEU A 1 115 ? -21.609 0.752 19.984 1.00 90.50 115 LEU A C 1
ATOM 924 O O . LEU A 1 115 ? -22.055 -0.321 19.595 1.00 90.50 115 LEU A O 1
ATOM 928 N N . TYR A 1 116 ? -21.006 0.904 21.159 1.00 90.50 116 TYR A N 1
ATOM 929 C CA . TYR A 1 116 ? -20.849 -0.177 22.132 1.00 90.50 116 TYR A CA 1
ATOM 930 C C . TYR A 1 116 ? -21.330 0.265 23.515 1.00 90.50 116 TYR A C 1
ATOM 932 O O . TYR A 1 116 ? -21.465 1.463 23.789 1.00 90.50 116 TYR A O 1
ATOM 940 N N . LYS A 1 117 ? -21.620 -0.694 24.397 1.00 89.06 117 LYS A N 1
ATOM 941 C CA . LYS A 1 117 ? -22.018 -0.420 25.783 1.00 89.06 117 LYS A CA 1
ATOM 942 C C . LYS A 1 117 ? -20.862 -0.726 26.727 1.00 89.06 117 LYS A C 1
ATOM 944 O O . LYS A 1 117 ? -20.230 -1.766 26.615 1.00 89.06 117 LYS A O 1
ATOM 949 N N . ARG A 1 118 ? -20.621 0.166 27.685 1.00 87.06 118 ARG A N 1
ATOM 950 C CA . ARG A 1 118 ? -19.706 -0.061 28.810 1.00 87.06 118 ARG A CA 1
ATOM 951 C C . ARG A 1 118 ? -20.260 0.635 30.044 1.00 87.06 118 ARG A C 1
ATOM 953 O O . ARG A 1 118 ? -20.599 1.815 29.958 1.00 87.06 118 ARG A O 1
ATOM 960 N N . GLU A 1 119 ? -20.337 -0.079 31.168 1.00 88.00 119 GLU A N 1
ATOM 961 C CA . GLU A 1 119 ? -20.837 0.458 32.451 1.00 88.00 119 GLU A CA 1
ATOM 962 C C . GLU A 1 119 ? -22.220 1.128 32.292 1.00 88.00 119 GLU A C 1
ATOM 964 O O . GLU A 1 119 ? -22.453 2.252 32.730 1.00 88.00 119 GLU A O 1
ATOM 969 N N . GLY A 1 120 ? -23.123 0.484 31.542 1.00 86.94 120 GLY A N 1
ATOM 970 C CA . GLY A 1 120 ? -24.467 1.005 31.255 1.00 86.94 120 GLY A CA 1
ATOM 971 C C . GLY A 1 120 ? -24.525 2.208 30.300 1.00 86.94 120 GLY A C 1
ATOM 972 O O . GLY A 1 120 ? -25.613 2.607 29.889 1.00 86.94 120 GLY A O 1
ATOM 973 N N . ARG A 1 121 ? -23.385 2.773 29.883 1.00 89.06 121 ARG A N 1
ATOM 974 C CA . ARG A 1 121 ? -23.319 3.936 28.985 1.00 89.06 121 ARG A CA 1
ATOM 975 C C . ARG A 1 121 ? -23.020 3.518 27.548 1.00 89.06 121 ARG A C 1
ATOM 977 O O . ARG A 1 121 ? -22.169 2.664 27.298 1.00 89.06 121 ARG A O 1
ATOM 984 N N . ARG A 1 122 ? -23.691 4.164 26.588 1.00 90.75 122 ARG A N 1
ATOM 985 C CA . ARG A 1 122 ? -23.363 4.045 25.159 1.00 90.75 122 ARG A CA 1
ATOM 986 C C . ARG A 1 122 ? -22.096 4.843 24.863 1.00 90.75 122 ARG A C 1
ATOM 988 O O . ARG A 1 122 ? -21.997 6.014 25.223 1.00 90.75 122 ARG A O 1
ATOM 995 N N . ARG A 1 123 ? -21.139 4.213 24.196 1.00 91.75 123 ARG A N 1
ATOM 996 C CA . ARG A 1 123 ? -19.872 4.805 23.762 1.00 91.75 123 ARG A CA 1
ATOM 997 C C . ARG A 1 123 ? -19.692 4.601 22.261 1.00 91.75 123 ARG A C 1
ATOM 999 O O . ARG A 1 123 ? -20.368 3.780 21.648 1.00 91.75 123 ARG A O 1
ATOM 1006 N N . ARG A 1 124 ? -18.805 5.404 21.675 1.00 89.62 124 ARG A N 1
ATOM 1007 C CA . ARG A 1 124 ? -18.504 5.415 20.240 1.00 89.62 124 ARG A CA 1
ATOM 1008 C C . ARG A 1 124 ? -17.117 4.834 20.013 1.00 89.62 124 ARG A C 1
ATOM 1010 O O . ARG A 1 124 ? -16.194 5.153 20.761 1.00 89.62 124 ARG A O 1
ATOM 1017 N N . TYR A 1 125 ? -16.986 4.027 18.976 1.00 90.12 125 TYR A N 1
ATOM 1018 C CA . TYR A 1 125 ? -15.728 3.469 18.505 1.00 90.12 125 TYR A CA 1
ATOM 1019 C C . TYR A 1 125 ? -15.639 3.676 16.991 1.00 90.12 125 TYR A C 1
ATOM 1021 O O . TYR A 1 125 ? -16.626 3.493 16.289 1.00 90.12 125 TYR A O 1
ATOM 1029 N N . THR A 1 126 ? -14.501 4.149 16.493 1.00 89.94 126 THR A N 1
ATOM 1030 C CA . THR A 1 126 ? -14.251 4.339 15.059 1.00 89.94 126 THR A CA 1
ATOM 1031 C C . THR A 1 126 ? -12.910 3.697 14.747 1.00 89.94 126 THR A C 1
ATOM 1033 O O . THR A 1 126 ? -11.921 4.222 15.251 1.00 89.94 126 THR A O 1
ATOM 1036 N N . PRO A 1 127 ? -12.892 2.609 13.964 1.00 91.25 127 PRO A N 1
ATOM 1037 C CA . PRO A 1 127 ? -11.660 2.014 13.462 1.00 91.25 127 PRO A CA 1
ATOM 1038 C C . PRO A 1 127 ? -10.844 2.991 12.623 1.00 91.25 127 PRO A C 1
ATOM 1040 O O . PRO A 1 127 ? -11.432 3.841 11.946 1.00 91.25 127 PRO A O 1
ATOM 1043 N N . ASP A 1 128 ? -9.522 2.821 12.592 1.00 92.94 128 ASP A N 1
ATOM 1044 C CA . ASP A 1 128 ? -8.656 3.633 11.734 1.00 92.94 128 ASP A CA 1
ATOM 1045 C C . ASP A 1 128 ? -8.863 3.278 10.259 1.00 92.94 128 ASP A C 1
ATOM 1047 O O . ASP A 1 128 ? -9.115 4.176 9.456 1.00 92.94 128 ASP A O 1
ATOM 1051 N N . LEU A 1 129 ? -8.851 1.985 9.905 1.00 92.88 129 LEU A N 1
ATOM 1052 C CA . LEU A 1 129 ? -9.169 1.497 8.556 1.00 92.88 129 LEU A CA 1
ATOM 1053 C C . LEU A 1 129 ? -10.196 0.348 8.586 1.00 92.88 129 LEU A C 1
ATOM 1055 O O . LEU A 1 129 ? -10.241 -0.441 9.524 1.00 92.88 129 LEU A O 1
ATOM 1059 N N . LEU A 1 130 ? -10.987 0.214 7.521 1.00 92.00 130 LEU A N 1
ATOM 1060 C CA . LEU A 1 130 ? -11.592 -1.054 7.093 1.00 92.00 130 LEU A CA 1
ATOM 1061 C C . LEU A 1 130 ? -10.806 -1.541 5.885 1.00 92.00 130 LEU A C 1
ATOM 1063 O O . LEU A 1 130 ? -10.743 -0.831 4.881 1.00 92.00 130 LEU A O 1
ATOM 1067 N N . VAL A 1 131 ? -10.230 -2.731 5.979 1.00 92.06 131 VAL A N 1
ATOM 1068 C CA . VAL A 1 131 ? -9.476 -3.366 4.901 1.00 92.06 131 VAL A CA 1
ATOM 1069 C C . VAL A 1 131 ? -10.314 -4.498 4.334 1.00 92.06 131 VAL A C 1
ATOM 1071 O O . VAL A 1 131 ? -10.877 -5.302 5.072 1.00 92.06 131 VAL A O 1
ATOM 1074 N N . GLU A 1 132 ? -10.402 -4.554 3.012 1.00 88.25 132 GLU A N 1
ATOM 1075 C CA . GLU A 1 132 ? -11.046 -5.640 2.293 1.00 88.25 132 GLU A CA 1
ATOM 1076 C C . GLU A 1 132 ? -10.005 -6.403 1.471 1.00 88.25 132 GLU A C 1
ATOM 1078 O O . GLU A 1 132 ? -9.465 -5.854 0.503 1.00 88.25 132 GLU A O 1
ATOM 1083 N N . PRO A 1 133 ? -9.717 -7.656 1.850 1.00 88.25 133 PRO A N 1
ATOM 1084 C CA . PRO A 1 133 ? -8.905 -8.567 1.054 1.00 88.25 133 PRO A CA 1
ATOM 1085 C C . PRO A 1 133 ? -9.635 -9.099 -0.195 1.00 88.25 133 PRO A C 1
ATOM 1087 O O . PRO A 1 133 ? -10.852 -8.958 -0.310 1.00 88.25 133 PRO A O 1
ATOM 1090 N N . TYR A 1 134 ? -8.914 -9.743 -1.120 1.00 81.38 134 TYR A N 1
ATOM 1091 C CA . TYR A 1 134 ? -9.530 -10.493 -2.231 1.00 81.38 134 TYR A CA 1
ATOM 1092 C C . TYR A 1 134 ? -10.150 -11.826 -1.786 1.00 81.38 134 TYR A C 1
ATOM 1094 O O . TYR A 1 134 ? -11.267 -12.141 -2.186 1.00 81.38 134 TYR A O 1
ATOM 1102 N N . GLU A 1 135 ? -9.445 -12.590 -0.948 1.00 85.56 135 GLU A N 1
ATOM 1103 C CA . GLU A 1 135 ? -9.797 -13.984 -0.614 1.00 85.56 135 GLU A CA 1
ATOM 1104 C C . GLU A 1 135 ? -10.153 -14.190 0.869 1.00 85.56 135 GLU A C 1
ATOM 1106 O O . GLU A 1 135 ? -10.273 -15.315 1.348 1.00 85.56 135 GLU A O 1
ATOM 1111 N N . ALA A 1 136 ? -10.329 -13.104 1.622 1.00 88.06 136 ALA A N 1
ATOM 1112 C CA . ALA A 1 136 ? -10.624 -13.153 3.049 1.00 88.06 136 ALA A CA 1
ATOM 1113 C C . ALA A 1 136 ? -11.696 -12.134 3.442 1.00 88.06 136 ALA A C 1
ATOM 1115 O O . ALA A 1 136 ? -12.048 -11.227 2.684 1.00 88.06 136 ALA A O 1
ATOM 1116 N N . ARG A 1 137 ? -12.241 -12.299 4.651 1.00 89.06 137 ARG A N 1
ATOM 1117 C CA . ARG A 1 137 ? -13.266 -11.397 5.179 1.00 89.06 137 ARG A CA 1
ATOM 1118 C C . ARG A 1 137 ? -12.683 -10.000 5.425 1.00 89.06 137 ARG A C 1
ATOM 1120 O O . ARG A 1 137 ? -11.538 -9.893 5.865 1.00 89.06 137 ARG A O 1
ATOM 1127 N N . PRO A 1 138 ? -13.464 -8.930 5.198 1.00 89.44 138 PRO A N 1
ATOM 1128 C CA . PRO A 1 138 ? -13.062 -7.591 5.597 1.00 89.44 138 PRO A CA 1
ATOM 1129 C C . PRO A 1 138 ? -12.853 -7.485 7.107 1.00 89.44 138 PRO A C 1
ATOM 1131 O O . PRO A 1 138 ? -13.612 -8.052 7.898 1.00 89.44 138 PRO A O 1
ATOM 1134 N N . PHE A 1 139 ? -11.862 -6.698 7.509 1.00 93.00 139 PHE A N 1
ATOM 1135 C CA . PHE A 1 139 ? -11.521 -6.492 8.911 1.00 93.00 139 PHE A CA 1
ATOM 1136 C C . PHE A 1 139 ? -11.245 -5.021 9.211 1.00 93.00 139 PHE A C 1
ATOM 1138 O O . PHE A 1 139 ? -10.829 -4.239 8.353 1.00 93.00 139 PHE A O 1
ATOM 1145 N N . PHE A 1 140 ? -11.488 -4.641 10.459 1.00 94.62 140 PHE A N 1
ATOM 1146 C CA . PHE A 1 140 ? -11.107 -3.349 10.999 1.00 94.62 140 PHE A CA 1
ATOM 1147 C C . PHE A 1 140 ? -9.665 -3.386 11.483 1.00 94.62 140 PHE A C 1
ATOM 1149 O O . PHE A 1 140 ? -9.270 -4.319 12.176 1.00 94.62 140 PHE A O 1
ATOM 1156 N N . LEU A 1 141 ? -8.899 -2.357 11.133 1.00 95.19 141 LEU A N 1
ATOM 1157 C CA . LEU A 1 141 ? -7.507 -2.200 11.522 1.00 95.19 141 LEU A CA 1
ATOM 1158 C C . LEU A 1 141 ? -7.349 -0.996 12.447 1.00 95.19 141 LEU A C 1
ATOM 1160 O O . LEU A 1 141 ? -7.797 0.105 12.121 1.00 95.19 141 LEU A O 1
ATOM 1164 N N . GLU A 1 142 ? -6.659 -1.212 13.561 1.00 94.88 142 GLU A N 1
ATOM 1165 C CA . GLU A 1 142 ? -6.158 -0.170 14.455 1.00 94.88 142 GLU A CA 1
ATOM 1166 C C . GLU A 1 142 ? -4.655 0.007 14.266 1.00 94.88 142 GLU A C 1
ATOM 1168 O O . GLU A 1 142 ? -3.883 -0.944 14.413 1.00 94.88 142 GLU A O 1
ATOM 1173 N N . VAL A 1 143 ? -4.234 1.238 13.986 1.00 93.75 143 VAL A N 1
ATOM 1174 C CA . VAL A 1 143 ? -2.837 1.583 13.731 1.00 93.75 143 VAL A CA 1
ATOM 1175 C C . VAL A 1 143 ? -2.261 2.286 14.950 1.00 93.75 143 VAL A C 1
ATOM 1177 O O . VAL A 1 143 ? -2.645 3.406 15.295 1.00 93.75 143 VAL A O 1
ATOM 1180 N N . ARG A 1 144 ? -1.333 1.631 15.650 1.00 90.31 144 ARG A N 1
ATOM 1181 C CA . ARG A 1 144 ? -0.821 2.125 16.937 1.00 90.31 144 ARG A CA 1
ATOM 1182 C C . ARG A 1 144 ? 0.656 1.789 17.114 1.00 90.31 144 ARG A C 1
ATOM 1184 O O . ARG A 1 144 ? 1.065 0.717 16.692 1.00 90.31 144 ARG A O 1
ATOM 1191 N N . PRO A 1 145 ? 1.442 2.660 17.778 1.00 91.06 145 PRO A N 1
ATOM 1192 C CA . PRO A 1 145 ? 2.808 2.314 18.147 1.00 91.06 145 PRO A CA 1
ATOM 1193 C C . PRO A 1 145 ? 2.858 1.021 18.969 1.00 91.06 145 PRO A C 1
ATOM 1195 O O . PRO A 1 145 ? 1.994 0.839 19.833 1.00 91.06 145 PRO A O 1
ATOM 1198 N N . HIS A 1 146 ? 3.859 0.172 18.752 1.00 90.62 146 HIS A N 1
ATOM 1199 C CA . HIS A 1 146 ? 3.991 -1.149 19.375 1.00 90.62 146 HIS A CA 1
ATOM 1200 C C . HIS A 1 146 ? 3.883 -1.078 20.904 1.00 90.62 146 HIS A C 1
ATOM 1202 O O . HIS A 1 146 ? 3.029 -1.724 21.509 1.00 90.62 146 HIS A O 1
ATOM 1208 N N . GLU A 1 147 ? 4.636 -0.166 21.526 1.00 87.88 147 GLU A N 1
ATOM 1209 C CA . GLU A 1 147 ? 4.626 0.080 22.978 1.00 87.88 147 GLU A CA 1
ATOM 1210 C C . GLU A 1 147 ? 3.253 0.514 23.530 1.00 87.88 147 GLU A C 1
ATOM 1212 O O . GLU A 1 147 ? 3.009 0.507 24.737 1.00 87.88 147 GLU A O 1
ATOM 1217 N N . ARG A 1 148 ? 2.339 0.943 22.653 1.00 83.94 148 ARG A N 1
ATOM 1218 C CA . ARG A 1 148 ? 0.990 1.415 22.987 1.00 83.94 148 ARG A CA 1
ATOM 1219 C C . ARG A 1 148 ? -0.097 0.447 22.530 1.00 83.94 148 ARG A C 1
ATOM 1221 O O . ARG A 1 148 ? -1.266 0.843 22.509 1.00 83.94 148 ARG A O 1
ATOM 1228 N N . THR A 1 149 ? 0.256 -0.791 22.201 1.00 83.88 149 THR A N 1
ATOM 1229 C CA . THR A 1 149 ? -0.681 -1.822 21.750 1.00 83.88 149 THR A CA 1
ATOM 1230 C C . THR A 1 149 ? -0.932 -2.835 22.876 1.00 83.88 149 THR A C 1
ATOM 1232 O O . THR A 1 149 ? 0.021 -3.392 23.408 1.00 83.88 149 THR A O 1
ATOM 1235 N N . PRO A 1 150 ? -2.189 -3.063 23.320 1.00 76.25 150 PRO A N 1
ATOM 1236 C CA . PRO A 1 150 ? -3.434 -2.415 22.890 1.00 76.25 150 PRO A CA 1
ATOM 1237 C C . PRO A 1 150 ? -3.689 -1.066 23.599 1.00 76.25 150 PRO A C 1
ATOM 1239 O O . PRO A 1 150 ? -4.707 -0.409 23.361 1.00 76.25 150 PRO A O 1
ATOM 1242 N N . GLY A 1 151 ? -2.797 -0.652 24.508 1.00 81.56 151 GLY A N 1
ATOM 1243 C CA . GLY A 1 151 ? -2.819 0.650 25.179 1.00 81.56 151 GLY A CA 1
ATOM 1244 C C . GLY A 1 151 ? -4.167 0.977 25.820 1.00 81.56 151 GLY A C 1
ATOM 1245 O O . GLY A 1 151 ? -4.778 0.151 26.494 1.00 81.56 151 GLY A O 1
ATOM 1246 N N . ARG A 1 152 ? -4.674 2.194 25.579 1.00 82.44 152 ARG A N 1
ATOM 1247 C CA . ARG A 1 152 ? -5.985 2.632 26.099 1.00 82.44 152 ARG A CA 1
ATOM 1248 C C . ARG A 1 152 ? -7.171 1.863 25.503 1.00 82.44 152 ARG A C 1
ATOM 1250 O O . ARG A 1 152 ? -8.262 1.947 26.064 1.00 82.44 152 ARG A O 1
ATOM 1257 N N . LEU A 1 153 ? -6.978 1.159 24.385 1.00 84.06 153 LEU A N 1
ATOM 1258 C CA . LEU A 1 153 ? -8.019 0.354 23.751 1.00 84.06 153 LEU A CA 1
ATOM 1259 C C . LEU A 1 153 ? -8.170 -1.009 24.431 1.00 84.06 153 LEU A C 1
ATOM 1261 O O . LEU A 1 153 ? -9.273 -1.536 24.444 1.00 84.06 153 LEU A O 1
ATOM 1265 N N . GLY A 1 154 ? -7.112 -1.537 25.058 1.00 86.50 154 GLY A N 1
ATOM 1266 C CA . GLY A 1 154 ? -7.096 -2.865 25.685 1.00 86.50 154 GLY A CA 1
ATOM 1267 C C . GLY A 1 154 ? -8.302 -3.147 26.585 1.00 86.50 154 GLY A C 1
ATOM 1268 O O . GLY A 1 154 ? -9.068 -4.060 26.286 1.00 86.50 154 GLY A O 1
ATOM 1269 N N . PRO A 1 155 ? -8.565 -2.321 27.615 1.00 87.31 155 PRO A N 1
ATOM 1270 C CA . PRO A 1 155 ? -9.728 -2.504 28.489 1.00 87.31 155 PRO A CA 1
ATOM 1271 C C . PRO A 1 155 ? -11.089 -2.325 27.794 1.00 87.31 155 PRO A C 1
ATOM 1273 O O . PRO A 1 155 ? -12.124 -2.628 28.377 1.00 87.31 155 PRO A O 1
ATOM 1276 N N . LEU A 1 156 ? -11.117 -1.765 26.580 1.00 89.00 156 LEU A N 1
ATOM 1277 C CA . LEU A 1 156 ? -12.333 -1.541 25.793 1.00 89.00 156 LEU A CA 1
ATOM 1278 C C . LEU A 1 156 ? -12.601 -2.676 24.801 1.00 89.00 156 LEU A C 1
ATOM 1280 O O . LEU A 1 156 ? -13.737 -2.800 24.344 1.00 89.00 156 LEU A O 1
ATOM 1284 N N . LEU A 1 157 ? -11.585 -3.485 24.475 1.00 89.06 157 LEU A N 1
ATOM 1285 C CA . LEU A 1 157 ? -11.655 -4.506 23.433 1.00 89.06 157 LEU A CA 1
ATOM 1286 C C . LEU A 1 157 ? -12.816 -5.486 23.607 1.00 89.06 157 LEU A C 1
ATOM 1288 O O . LEU A 1 157 ? -13.520 -5.675 22.621 1.00 89.06 157 LEU A O 1
ATOM 1292 N N . PRO A 1 158 ? -13.113 -6.038 24.803 1.00 89.19 158 PRO A N 1
ATOM 1293 C CA . PRO A 1 158 ? -14.241 -6.959 24.948 1.00 89.19 158 PRO A CA 1
ATOM 1294 C C . PRO A 1 158 ? -15.575 -6.339 24.511 1.00 89.19 158 PRO A C 1
ATOM 1296 O O . PRO A 1 158 ? -16.369 -6.976 23.829 1.00 89.19 158 PRO A O 1
ATOM 1299 N N . HIS A 1 159 ? -15.792 -5.059 24.827 1.00 88.69 159 HIS A N 1
ATOM 1300 C CA . HIS A 1 159 ? -17.018 -4.350 24.459 1.00 88.69 159 HIS A CA 1
ATOM 1301 C C . HIS A 1 159 ? -17.045 -3.920 22.988 1.00 88.69 159 HIS A C 1
ATOM 1303 O O . HIS A 1 159 ? -18.107 -3.849 22.373 1.00 88.69 159 HIS A O 1
ATOM 1309 N N . ILE A 1 160 ? -15.882 -3.586 22.427 1.00 90.69 160 ILE A N 1
ATOM 1310 C CA . ILE A 1 160 ? -15.745 -3.225 21.014 1.00 90.69 160 ILE A CA 1
ATOM 1311 C C . ILE A 1 160 ? -15.936 -4.459 20.132 1.00 90.69 160 ILE A C 1
ATOM 1313 O O . ILE A 1 160 ? -16.610 -4.364 19.109 1.00 90.69 160 ILE A O 1
ATOM 1317 N N . GLN A 1 161 ? -15.405 -5.608 20.551 1.00 90.75 161 GLN A N 1
ATOM 1318 C CA . GLN A 1 161 ? -15.464 -6.862 19.810 1.00 90.75 161 GLN A CA 1
ATOM 1319 C C . GLN A 1 161 ? -16.907 -7.271 19.513 1.00 90.75 161 GLN A C 1
ATOM 1321 O O . GLN A 1 161 ? -17.203 -7.653 18.387 1.00 90.75 161 GLN A O 1
ATOM 1326 N N . GLU A 1 162 ? -17.823 -7.119 20.473 1.00 88.56 162 GLU A N 1
ATOM 1327 C CA . GLU A 1 162 ? -19.254 -7.367 20.250 1.00 88.56 162 GLU A CA 1
ATOM 1328 C C . GLU A 1 162 ? -19.809 -6.521 19.094 1.00 88.56 162 GLU A C 1
ATOM 1330 O O . GLU A 1 162 ? -20.505 -7.032 18.217 1.00 88.56 162 GLU A O 1
ATOM 1335 N N . ALA A 1 163 ? -19.471 -5.228 19.056 1.00 90.06 163 ALA A N 1
ATOM 1336 C CA . ALA A 1 163 ? -19.927 -4.322 18.007 1.00 90.06 163 ALA A CA 1
ATOM 1337 C C . ALA A 1 163 ? -19.265 -4.615 16.648 1.00 90.06 163 ALA A C 1
ATOM 1339 O O . ALA A 1 163 ? -19.912 -4.481 15.611 1.00 90.06 163 ALA A O 1
ATOM 1340 N N . VAL A 1 164 ? -17.993 -5.023 16.648 1.00 90.81 164 VAL A N 1
ATOM 1341 C CA . VAL A 1 164 ? -17.240 -5.398 15.441 1.00 90.81 164 VAL A CA 1
ATOM 1342 C C . VAL A 1 164 ? -17.788 -6.689 14.827 1.00 90.81 164 VAL A C 1
ATOM 1344 O O . VAL A 1 164 ? -18.085 -6.719 13.631 1.00 90.81 164 VAL A O 1
ATOM 1347 N N . VAL A 1 165 ? -18.025 -7.716 15.647 1.00 90.06 165 VAL A N 1
ATOM 1348 C CA . VAL A 1 165 ? -18.633 -8.981 15.209 1.00 90.06 165 VAL A CA 1
ATOM 1349 C C . VAL A 1 165 ? -20.054 -8.747 14.701 1.00 90.06 165 VAL A C 1
ATOM 1351 O O . VAL A 1 165 ? -20.412 -9.256 13.642 1.00 90.06 165 VAL A O 1
ATOM 1354 N N . ALA A 1 166 ? -20.849 -7.921 15.391 1.00 87.31 166 ALA A N 1
ATOM 1355 C CA . ALA A 1 166 ? -22.192 -7.555 14.937 1.00 87.31 166 ALA A CA 1
ATOM 1356 C C . ALA A 1 166 ? -22.186 -6.797 13.597 1.00 87.31 166 ALA A C 1
ATOM 1358 O O . ALA A 1 166 ? -23.139 -6.904 12.826 1.00 87.31 166 ALA A O 1
ATOM 1359 N N . PHE A 1 167 ? -21.119 -6.046 13.301 1.00 85.50 167 PHE A N 1
ATOM 1360 C CA . PHE A 1 167 ? -20.935 -5.410 11.997 1.00 85.50 167 PHE A CA 1
ATOM 1361 C C . PHE A 1 167 ? -20.584 -6.424 10.892 1.00 85.50 167 PHE A C 1
ATOM 1363 O O . PHE A 1 167 ? -20.909 -6.187 9.729 1.00 85.50 167 PHE A O 1
ATOM 1370 N N . GLY A 1 168 ? -19.987 -7.564 11.255 1.00 86.88 168 GLY A N 1
ATOM 1371 C CA . GLY A 1 168 ? -19.570 -8.629 10.338 1.00 86.88 168 GLY A CA 1
ATOM 1372 C C . GLY A 1 168 ? -18.072 -8.643 10.022 1.00 86.88 168 GLY A C 1
ATOM 1373 O O . GLY A 1 168 ? -17.678 -9.265 9.039 1.00 86.88 168 GLY A O 1
ATOM 1374 N N . CYS A 1 169 ? -17.251 -7.973 10.834 1.00 88.44 169 CYS A N 1
ATOM 1375 C CA . CYS A 1 169 ? -15.804 -7.864 10.644 1.00 88.44 169 CYS A CA 1
ATOM 1376 C C . CYS A 1 169 ? -15.022 -8.498 11.801 1.00 88.44 169 CYS A C 1
ATOM 1378 O O . CYS A 1 169 ? -15.564 -8.775 12.872 1.00 88.44 169 CYS A O 1
ATOM 1380 N N . GLU A 1 170 ? -13.721 -8.668 11.587 1.00 91.06 170 GLU A N 1
ATOM 1381 C CA . GLU A 1 170 ? -12.734 -8.918 12.641 1.00 91.06 170 GLU A CA 1
ATOM 1382 C C . GLU A 1 170 ? -12.018 -7.621 13.041 1.00 91.06 170 GLU A C 1
ATOM 1384 O O . GLU A 1 170 ? -12.103 -6.618 12.332 1.00 91.06 170 GLU A O 1
ATOM 1389 N N . HIS A 1 171 ? -11.322 -7.635 14.179 1.00 90.88 171 HIS A N 1
ATOM 1390 C CA . HIS A 1 171 ? -10.556 -6.497 14.687 1.00 90.88 171 HIS A CA 1
ATOM 1391 C C . HIS A 1 171 ? -9.068 -6.846 14.778 1.00 90.88 171 HIS A C 1
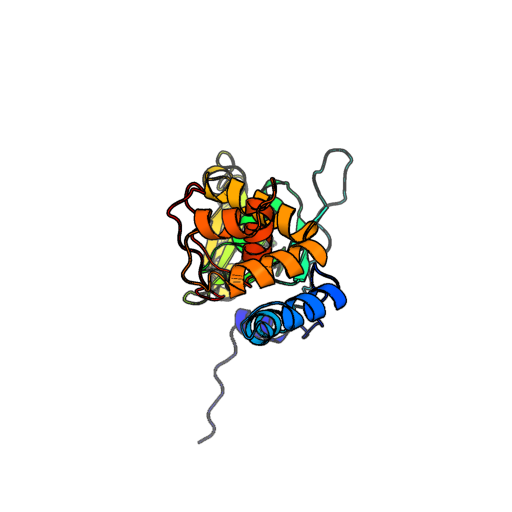ATOM 1393 O O . HIS A 1 171 ? -8.691 -7.761 15.509 1.00 90.88 171 HIS A O 1
ATOM 1399 N N . HIS A 1 172 ? -8.228 -6.131 14.038 1.00 93.06 172 HIS A N 1
ATOM 1400 C CA . HIS A 1 172 ? -6.795 -6.385 13.894 1.00 93.06 172 HIS A CA 1
ATOM 1401 C C . HIS A 1 172 ? -5.989 -5.147 14.316 1.00 93.06 172 HIS A C 1
ATOM 1403 O O . HIS A 1 172 ? -6.486 -4.020 14.285 1.00 93.06 172 HIS A O 1
ATOM 1409 N N . PHE A 1 173 ? -4.730 -5.352 14.698 1.00 93.12 173 PHE A N 1
ATOM 1410 C CA . PHE A 1 173 ? -3.795 -4.284 15.054 1.00 93.12 173 PHE A CA 1
ATOM 1411 C C . PHE A 1 173 ? -2.587 -4.302 14.125 1.00 93.12 173 PHE A C 1
ATOM 1413 O O . PHE A 1 173 ? -2.132 -5.371 13.726 1.00 93.12 173 PHE A O 1
ATOM 1420 N N . MET A 1 174 ? -2.050 -3.123 13.827 1.00 94.81 174 MET A N 1
ATOM 1421 C CA . MET A 1 174 ? -0.803 -2.977 13.088 1.00 94.81 174 MET A CA 1
ATOM 1422 C C . MET A 1 174 ? 0.061 -1.888 13.719 1.00 94.81 174 MET A C 1
ATOM 1424 O O . MET A 1 174 ? -0.426 -0.803 14.053 1.00 94.81 174 MET A O 1
ATOM 1428 N N . ASP A 1 175 ? 1.346 -2.182 13.857 1.00 95.00 175 ASP A N 1
ATOM 1429 C CA . ASP A 1 175 ? 2.339 -1.303 14.463 1.00 95.00 175 ASP A CA 1
ATOM 1430 C C . ASP A 1 175 ? 3.450 -0.924 13.480 1.00 95.00 175 ASP A C 1
ATOM 1432 O O . ASP A 1 175 ? 3.477 -1.356 12.329 1.00 95.00 175 ASP A O 1
ATOM 1436 N N . GLU A 1 176 ? 4.373 -0.073 13.918 1.00 95.81 176 GLU A N 1
ATOM 1437 C CA . GLU A 1 176 ? 5.508 0.387 13.126 1.00 95.81 176 GLU A CA 1
ATOM 1438 C C . GLU A 1 176 ? 6.462 -0.731 12.714 1.00 95.81 176 GLU A C 1
ATOM 1440 O O . GLU A 1 176 ? 7.058 -0.608 11.648 1.00 95.81 176 GLU A O 1
ATOM 1445 N N . HIS A 1 177 ? 6.581 -1.814 13.486 1.00 95.56 177 HIS A N 1
ATOM 1446 C CA . HIS A 1 177 ? 7.421 -2.950 13.106 1.00 95.56 177 HIS A CA 1
ATOM 1447 C C . HIS A 1 177 ? 6.856 -3.657 11.878 1.00 95.56 177 HIS A C 1
ATOM 1449 O O . HIS A 1 177 ? 7.605 -4.005 10.970 1.00 95.56 177 HIS A O 1
ATOM 1455 N N . THR A 1 178 ? 5.532 -3.795 11.816 1.00 95.19 178 THR A N 1
ATOM 1456 C CA . THR A 1 178 ? 4.846 -4.398 10.670 1.00 95.19 178 THR A CA 1
ATOM 1457 C C . THR A 1 178 ? 4.714 -3.408 9.506 1.00 95.19 178 THR A C 1
ATOM 1459 O O . THR A 1 178 ? 4.952 -3.755 8.354 1.00 95.19 178 THR A O 1
ATOM 1462 N N . ILE A 1 179 ? 4.342 -2.153 9.784 1.00 96.75 179 ILE A N 1
ATOM 1463 C CA . ILE A 1 179 ? 4.086 -1.115 8.766 1.00 96.75 179 ILE A CA 1
ATOM 1464 C C . ILE A 1 179 ? 5.370 -0.691 8.058 1.00 96.75 179 ILE A C 1
ATOM 1466 O O . ILE A 1 179 ? 5.348 -0.417 6.859 1.00 96.75 179 ILE A O 1
ATOM 1470 N N . ARG A 1 180 ? 6.472 -0.589 8.805 1.00 96.94 180 ARG A N 1
ATOM 1471 C CA . ARG A 1 180 ? 7.763 -0.095 8.312 1.00 96.94 180 ARG A CA 1
ATOM 1472 C C . ARG A 1 180 ? 8.789 -1.214 8.161 1.00 96.94 180 ARG A C 1
ATOM 1474 O O . ARG A 1 180 ? 9.985 -0.944 8.204 1.00 96.94 180 ARG A O 1
ATOM 1481 N N . ALA A 1 181 ? 8.321 -2.449 7.995 1.00 95.94 181 ALA A N 1
ATOM 1482 C CA . ALA A 1 181 ? 9.178 -3.575 7.670 1.00 95.94 181 ALA A CA 1
ATOM 1483 C C . ALA A 1 181 ? 9.885 -3.318 6.330 1.00 95.94 181 ALA A C 1
ATOM 1485 O O . ALA A 1 181 ? 9.243 -3.072 5.303 1.00 95.94 181 ALA A O 1
ATOM 1486 N N . GLU A 1 182 ? 11.214 -3.360 6.354 1.00 95.75 182 GLU A N 1
ATOM 1487 C CA . GLU A 1 182 ? 12.047 -3.282 5.157 1.00 95.75 182 GLU A CA 1
ATOM 1488 C C . GLU A 1 182 ? 12.298 -4.690 4.592 1.00 95.75 182 GLU A C 1
ATOM 1490 O O . GLU A 1 182 ? 12.310 -5.655 5.363 1.00 95.75 182 GLU A O 1
ATOM 1495 N N . PRO A 1 183 ? 12.477 -4.831 3.265 1.00 96.00 183 PRO A N 1
ATOM 1496 C CA . PRO A 1 183 ? 12.579 -3.760 2.256 1.00 96.00 183 PRO A CA 1
ATOM 1497 C C . PRO A 1 183 ? 11.229 -3.264 1.705 1.00 96.00 183 PRO A C 1
ATOM 1499 O O . PRO A 1 183 ? 11.168 -2.301 0.934 1.00 96.00 183 PRO A O 1
ATOM 1502 N N . PHE A 1 184 ? 10.125 -3.911 2.087 1.00 95.44 184 PHE A N 1
ATOM 1503 C CA . PHE A 1 184 ? 8.805 -3.663 1.507 1.00 95.44 184 PHE A CA 1
ATOM 1504 C C . PHE A 1 184 ? 8.340 -2.208 1.664 1.00 95.44 184 PHE A C 1
ATOM 1506 O O . PHE A 1 184 ? 7.891 -1.591 0.693 1.00 95.44 184 PHE A O 1
ATOM 1513 N N . PHE A 1 185 ? 8.463 -1.621 2.857 1.00 96.88 185 PHE A N 1
ATOM 1514 C CA . PHE A 1 185 ? 8.035 -0.242 3.097 1.00 96.88 185 PHE A CA 1
ATOM 1515 C C . PHE A 1 185 ? 8.835 0.773 2.268 1.00 96.88 185 PHE A C 1
ATOM 1517 O O . PHE A 1 185 ? 8.244 1.664 1.637 1.00 96.88 185 PHE A O 1
ATOM 1524 N N . GLY A 1 186 ? 10.162 0.630 2.216 1.00 96.44 186 GLY A N 1
ATOM 1525 C CA . GLY A 1 186 ? 11.039 1.443 1.382 1.00 96.44 186 GLY A CA 1
ATOM 1526 C C . GLY A 1 186 ? 10.658 1.359 -0.094 1.00 96.44 186 GLY A C 1
ATOM 1527 O O . GLY A 1 186 ? 10.487 2.393 -0.752 1.00 96.44 186 GLY A O 1
ATOM 1528 N N . ASN A 1 187 ? 10.416 0.148 -0.594 1.00 96.19 187 ASN A N 1
ATOM 1529 C CA . ASN A 1 187 ? 9.994 -0.095 -1.972 1.00 96.19 187 ASN A CA 1
ATOM 1530 C C . ASN A 1 187 ? 8.632 0.536 -2.287 1.00 96.19 187 ASN A C 1
ATOM 1532 O O . ASN A 1 187 ? 8.507 1.257 -3.282 1.00 96.19 187 ASN A O 1
ATOM 1536 N N . CYS A 1 188 ? 7.634 0.374 -1.411 1.00 95.38 188 CYS A N 1
ATOM 1537 C CA . CYS A 1 188 ? 6.321 1.012 -1.555 1.00 95.38 188 CYS A CA 1
ATOM 1538 C C . CYS A 1 188 ? 6.448 2.538 -1.661 1.00 95.38 188 CYS A C 1
ATOM 1540 O O . CYS A 1 188 ? 5.822 3.181 -2.510 1.00 95.38 188 CYS A O 1
ATOM 1542 N N . ARG A 1 189 ? 7.295 3.147 -0.820 1.00 95.38 189 ARG A N 1
ATOM 1543 C CA . ARG A 1 189 ? 7.546 4.593 -0.857 1.00 95.38 189 ARG A CA 1
ATOM 1544 C C . ARG A 1 189 ? 8.222 5.035 -2.151 1.00 95.38 189 ARG A C 1
ATOM 1546 O O . ARG A 1 189 ? 7.831 6.072 -2.695 1.00 95.38 189 ARG A O 1
ATOM 1553 N N . ARG A 1 190 ? 9.215 4.283 -2.634 1.00 95.06 190 ARG A N 1
ATOM 1554 C CA . ARG A 1 190 ? 9.911 4.559 -3.901 1.00 95.06 190 ARG A CA 1
ATOM 1555 C C . ARG A 1 190 ? 8.952 4.476 -5.084 1.00 95.06 190 ARG A C 1
ATOM 1557 O O . ARG A 1 190 ? 8.814 5.463 -5.803 1.00 95.06 190 ARG A O 1
ATOM 1564 N N . ALA A 1 191 ? 8.217 3.373 -5.216 1.00 92.75 191 ALA A N 1
ATOM 1565 C CA . ALA A 1 191 ? 7.256 3.162 -6.298 1.00 92.75 191 ALA A CA 1
ATOM 1566 C C . ALA A 1 191 ? 6.153 4.231 -6.304 1.00 92.75 191 ALA A C 1
ATOM 1568 O O . ALA A 1 191 ? 5.863 4.850 -7.330 1.00 92.75 191 ALA A O 1
ATOM 1569 N N . ARG A 1 192 ? 5.607 4.554 -5.125 1.00 90.75 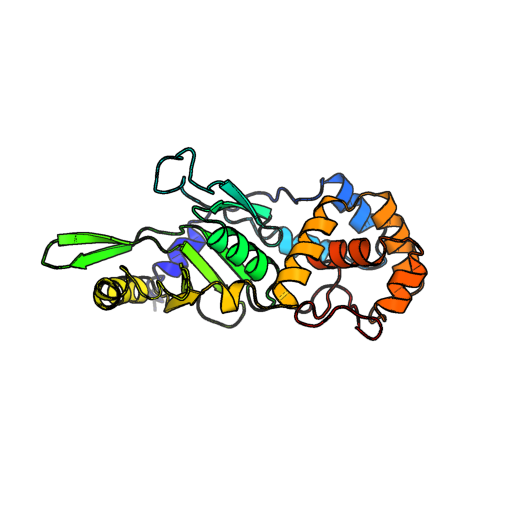192 ARG A N 1
ATOM 1570 C CA . ARG A 1 192 ? 4.637 5.644 -4.966 1.00 90.75 192 ARG A CA 1
ATOM 1571 C C . ARG A 1 192 ? 5.189 6.995 -5.405 1.00 90.75 192 ARG A C 1
ATOM 1573 O O . ARG A 1 192 ? 4.473 7.775 -6.034 1.00 90.75 192 ARG A O 1
ATOM 1580 N N . ARG A 1 193 ? 6.425 7.315 -5.014 1.00 90.56 193 ARG A N 1
ATOM 1581 C CA . ARG A 1 193 ? 7.079 8.567 -5.407 1.00 90.56 193 ARG A CA 1
ATOM 1582 C C . ARG A 1 193 ? 7.248 8.608 -6.921 1.00 90.56 193 ARG A C 1
ATOM 1584 O O . ARG A 1 193 ? 6.880 9.615 -7.517 1.00 90.56 193 ARG A O 1
ATOM 1591 N N . ALA A 1 194 ? 7.744 7.529 -7.515 1.00 89.81 194 ALA A N 1
ATOM 1592 C CA . ALA A 1 194 ? 8.009 7.444 -8.941 1.00 89.81 194 ALA A CA 1
ATOM 1593 C C . ALA A 1 194 ? 6.747 7.617 -9.796 1.00 89.81 194 ALA A C 1
ATOM 1595 O O . ALA A 1 194 ? 6.752 8.402 -10.740 1.00 89.81 194 ALA A O 1
ATOM 1596 N N . ALA A 1 195 ? 5.622 7.016 -9.394 1.00 85.38 195 ALA A N 1
ATOM 1597 C CA . ALA A 1 195 ? 4.340 7.198 -10.083 1.00 85.38 195 ALA A CA 1
ATOM 1598 C C . ALA A 1 195 ? 3.896 8.668 -10.192 1.00 85.38 195 ALA A C 1
ATOM 1600 O O . ALA A 1 195 ? 3.154 9.023 -11.104 1.00 85.38 195 ALA A O 1
ATOM 1601 N N . ARG A 1 196 ? 4.343 9.542 -9.278 1.00 82.62 196 ARG A N 1
ATOM 1602 C CA . ARG A 1 196 ? 4.035 10.980 -9.315 1.00 82.62 196 ARG A CA 1
ATOM 1603 C C . ARG A 1 196 ? 4.827 11.741 -10.383 1.00 82.62 196 ARG A C 1
ATOM 1605 O O . ARG A 1 196 ? 4.434 12.850 -10.731 1.00 82.62 196 ARG A O 1
ATOM 1612 N N . PHE A 1 197 ? 5.948 11.187 -10.832 1.00 81.94 197 PHE A N 1
ATOM 1613 C CA . PHE A 1 197 ? 6.881 11.816 -11.768 1.00 81.94 197 PHE A CA 1
ATOM 1614 C C . PHE A 1 197 ? 6.922 11.111 -13.131 1.00 81.94 197 PHE A C 1
ATOM 1616 O O . PHE A 1 197 ? 7.699 11.503 -13.996 1.00 81.94 197 PHE A O 1
ATOM 1623 N N . LEU A 1 198 ? 6.073 10.104 -13.359 1.00 81.31 198 LEU A N 1
ATOM 1624 C CA . LEU A 1 198 ? 5.885 9.524 -14.686 1.00 81.31 198 LEU A CA 1
ATOM 1625 C C . LEU A 1 198 ? 5.230 10.545 -15.628 1.00 81.31 198 LEU A C 1
ATOM 1627 O O . LEU A 1 198 ? 4.065 10.905 -15.451 1.00 81.31 198 LEU A O 1
ATOM 1631 N N . GLY A 1 199 ? 6.004 11.006 -16.611 1.00 78.94 199 GLY A N 1
ATOM 1632 C CA . GLY A 1 199 ? 5.560 11.867 -17.704 1.00 78.94 199 GLY A CA 1
ATOM 1633 C C . GLY A 1 199 ? 5.500 11.111 -19.030 1.00 78.94 199 GLY A C 1
ATOM 1634 O O . GLY A 1 199 ? 5.877 9.942 -19.103 1.00 78.94 199 GLY A O 1
ATOM 1635 N N . ASP A 1 200 ? 5.042 11.791 -20.079 1.00 77.69 200 ASP A N 1
ATOM 1636 C CA . ASP A 1 200 ? 4.828 11.180 -21.396 1.00 77.69 200 ASP A CA 1
ATOM 1637 C C . ASP A 1 200 ? 6.130 10.613 -21.995 1.00 77.69 200 ASP A C 1
ATOM 1639 O O . ASP A 1 200 ? 6.139 9.477 -22.462 1.00 77.69 200 ASP A O 1
ATOM 1643 N N . ASP A 1 201 ? 7.256 11.322 -21.863 1.00 81.44 201 ASP A N 1
ATOM 1644 C CA . ASP A 1 201 ? 8.562 10.846 -22.345 1.00 81.44 201 ASP A CA 1
ATOM 1645 C C . ASP A 1 201 ? 9.041 9.572 -21.630 1.00 81.44 201 ASP A C 1
ATOM 1647 O O . ASP A 1 201 ? 9.699 8.725 -22.234 1.00 81.44 201 ASP A O 1
ATOM 1651 N N . HIS A 1 202 ? 8.734 9.421 -20.335 1.00 85.25 202 HIS A N 1
ATOM 1652 C CA . HIS A 1 202 ? 9.045 8.188 -19.600 1.00 85.25 202 HIS A CA 1
ATOM 1653 C C . HIS A 1 202 ? 8.223 7.026 -20.158 1.00 85.25 202 HIS A C 1
ATOM 1655 O O . HIS A 1 202 ? 8.751 5.946 -20.401 1.00 85.25 202 HIS A O 1
ATOM 1661 N N . LEU A 1 203 ? 6.932 7.260 -20.407 1.00 83.06 203 LEU A N 1
ATOM 1662 C CA . LEU A 1 203 ? 6.025 6.245 -20.937 1.00 83.06 203 LEU A CA 1
ATOM 1663 C C . LEU A 1 203 ? 6.395 5.808 -22.354 1.00 83.06 203 LEU A C 1
ATOM 1665 O O . LEU A 1 203 ? 6.328 4.616 -22.634 1.00 83.06 203 LEU A O 1
ATOM 1669 N N . LEU A 1 204 ? 6.806 6.740 -23.217 1.00 80.50 204 LEU A N 1
ATOM 1670 C CA . LEU A 1 204 ? 7.254 6.428 -24.574 1.00 80.50 204 LEU A CA 1
ATOM 1671 C C . LEU A 1 204 ? 8.471 5.493 -24.554 1.00 80.50 204 LEU A C 1
ATOM 1673 O O . LEU A 1 204 ? 8.435 4.432 -25.171 1.00 80.50 204 LEU A O 1
ATOM 1677 N N . ARG A 1 205 ? 9.511 5.839 -23.782 1.00 85.25 205 ARG A N 1
ATOM 1678 C CA . ARG A 1 205 ? 10.726 5.010 -23.658 1.00 85.25 205 ARG A CA 1
ATOM 1679 C C . ARG A 1 205 ? 10.439 3.652 -23.032 1.00 85.25 205 ARG A C 1
ATOM 1681 O O . ARG A 1 205 ? 10.961 2.642 -23.488 1.00 85.25 205 ARG A O 1
ATOM 1688 N N . LEU A 1 206 ? 9.604 3.620 -21.992 1.00 88.88 206 LEU A N 1
ATOM 1689 C CA . LEU A 1 206 ? 9.151 2.368 -21.388 1.00 88.88 206 LEU A CA 1
ATOM 1690 C C . LEU A 1 206 ? 8.389 1.505 -22.400 1.00 88.88 206 LEU A C 1
ATOM 1692 O O . LEU A 1 206 ? 8.582 0.295 -22.412 1.00 88.88 206 LEU A O 1
ATOM 1696 N N . GLY A 1 207 ? 7.564 2.113 -23.254 1.00 84.88 207 GLY A N 1
ATOM 1697 C CA . GLY A 1 207 ? 6.892 1.449 -24.370 1.00 84.88 207 GLY A CA 1
ATOM 1698 C C . GLY A 1 207 ? 7.873 0.793 -25.334 1.00 84.88 207 GLY A C 1
ATOM 1699 O O . GLY A 1 207 ? 7.831 -0.420 -25.510 1.00 84.88 207 GLY A O 1
ATOM 1700 N N . GLU A 1 208 ? 8.825 1.566 -25.859 1.00 88.06 208 GLU A N 1
ATOM 1701 C CA . GLU A 1 208 ? 9.876 1.071 -26.761 1.00 88.06 208 GLU A CA 1
ATOM 1702 C C . GLU A 1 208 ? 10.729 -0.041 -26.122 1.00 88.06 208 GLU A C 1
ATOM 1704 O O . GLU A 1 208 ? 11.094 -1.025 -26.775 1.00 88.06 208 GLU A O 1
ATOM 1709 N N . ALA A 1 209 ? 11.043 0.093 -24.831 1.00 92.31 209 ALA A N 1
ATOM 1710 C CA . ALA A 1 209 ? 11.776 -0.916 -24.076 1.00 92.31 209 ALA A CA 1
ATOM 1711 C C . ALA A 1 209 ? 10.964 -2.212 -23.927 1.00 92.31 209 ALA A C 1
ATOM 1713 O O . ALA A 1 209 ? 11.503 -3.296 -24.141 1.00 92.31 209 ALA A O 1
ATOM 1714 N N . LEU A 1 210 ? 9.669 -2.108 -23.612 1.00 90.19 210 LEU A N 1
ATOM 1715 C CA . LEU A 1 210 ? 8.756 -3.247 -23.482 1.00 90.19 210 LEU A CA 1
ATOM 1716 C C . LEU A 1 210 ? 8.413 -3.896 -24.832 1.00 90.19 210 LEU A C 1
ATOM 1718 O O . LEU A 1 210 ? 8.103 -5.085 -24.856 1.00 90.19 210 LEU A O 1
ATOM 1722 N N . ASP A 1 211 ? 8.478 -3.156 -25.941 1.00 88.06 211 ASP A N 1
ATOM 1723 C CA . ASP A 1 211 ? 8.353 -3.707 -27.297 1.00 88.06 211 ASP A CA 1
ATOM 1724 C C . ASP A 1 211 ? 9.544 -4.613 -27.627 1.00 88.06 211 ASP A C 1
ATOM 1726 O O . ASP A 1 211 ? 9.382 -5.701 -28.183 1.00 88.06 211 ASP A O 1
ATOM 1730 N N . ARG A 1 212 ? 10.756 -4.176 -27.260 1.00 89.50 212 ARG A N 1
ATOM 1731 C CA . ARG A 1 212 ? 11.992 -4.941 -27.475 1.00 89.50 212 ARG A CA 1
ATOM 1732 C C . ARG A 1 212 ? 12.132 -6.106 -26.497 1.00 89.50 212 ARG A C 1
ATOM 1734 O O . ARG A 1 212 ? 12.613 -7.169 -26.882 1.00 89.50 212 ARG A O 1
ATOM 1741 N N . PHE A 1 213 ? 11.718 -5.898 -25.250 1.00 91.06 213 PHE A N 1
ATOM 1742 C CA . PHE A 1 213 ? 11.815 -6.860 -24.158 1.00 91.06 213 PHE A CA 1
ATOM 1743 C C . PHE A 1 213 ? 10.442 -7.057 -23.494 1.00 91.06 213 PHE A C 1
ATOM 1745 O O . PHE A 1 213 ? 10.166 -6.500 -22.425 1.00 91.06 213 PHE A O 1
ATOM 1752 N N . PRO A 1 214 ? 9.548 -7.835 -24.128 1.00 88.88 214 PRO A N 1
ATOM 1753 C CA . PRO A 1 214 ? 8.206 -8.046 -23.609 1.00 88.88 214 PRO A CA 1
ATOM 1754 C C . PRO A 1 214 ? 8.234 -8.873 -22.315 1.00 88.88 214 PRO A C 1
ATOM 1756 O O . PRO A 1 214 ? 8.984 -9.847 -22.233 1.00 88.88 214 PRO A O 1
ATOM 1759 N N . PRO A 1 215 ? 7.382 -8.565 -21.316 1.00 89.12 215 PRO A N 1
ATOM 1760 C CA . PRO A 1 215 ? 7.324 -9.374 -20.105 1.00 89.12 215 PRO A CA 1
ATOM 1761 C C . PRO A 1 215 ? 6.799 -10.806 -20.363 1.00 89.12 215 PRO A C 1
ATOM 1763 O O . PRO A 1 215 ? 5.935 -10.972 -21.234 1.00 89.12 215 PRO A O 1
ATOM 1766 N N . PRO A 1 216 ? 7.201 -11.819 -19.563 1.00 94.00 216 PRO A N 1
ATOM 1767 C CA . PRO A 1 216 ? 8.096 -11.718 -18.406 1.00 94.00 216 PRO A CA 1
ATOM 1768 C C . PRO A 1 216 ? 9.534 -11.359 -18.800 1.00 94.00 216 PRO A C 1
ATOM 1770 O O . PRO A 1 216 ? 10.100 -11.974 -19.696 1.00 94.00 216 PRO A O 1
ATOM 1773 N N . VAL A 1 217 ? 10.107 -10.361 -18.127 1.00 94.75 217 VAL A N 1
ATOM 1774 C CA . VAL A 1 217 ? 11.412 -9.770 -18.464 1.00 94.75 217 VAL A CA 1
ATOM 1775 C C . VAL A 1 217 ? 12.222 -9.523 -17.198 1.00 94.75 217 VAL A C 1
ATOM 1777 O O . VAL A 1 217 ? 11.649 -9.208 -16.155 1.00 94.75 217 VAL A O 1
ATOM 1780 N N . ASP A 1 218 ? 13.544 -9.661 -17.272 1.00 96.19 218 ASP A N 1
ATOM 1781 C CA . ASP A 1 218 ? 14.419 -9.266 -16.172 1.00 96.19 218 ASP A CA 1
ATOM 1782 C C . ASP A 1 218 ? 14.366 -7.748 -15.937 1.00 96.19 218 ASP A C 1
ATOM 1784 O O . ASP A 1 218 ? 14.379 -6.943 -16.870 1.00 96.19 218 ASP A O 1
ATOM 1788 N N . LEU A 1 219 ? 14.328 -7.338 -14.670 1.00 95.81 219 LEU A N 1
ATOM 1789 C CA . LEU A 1 219 ? 14.315 -5.932 -14.285 1.00 95.81 219 LEU A CA 1
ATOM 1790 C C . LEU A 1 219 ? 15.561 -5.190 -14.784 1.00 95.81 219 LEU A C 1
ATOM 1792 O O . LEU A 1 219 ? 15.451 -4.037 -15.200 1.00 95.81 219 LEU A O 1
ATOM 1796 N N . GLY A 1 220 ? 16.730 -5.829 -14.726 1.00 95.50 220 GLY A N 1
ATOM 1797 C CA . GLY A 1 220 ? 17.992 -5.279 -15.209 1.00 95.50 220 GLY A CA 1
ATOM 1798 C C . GLY A 1 220 ? 17.970 -5.052 -16.715 1.00 95.50 220 GLY A C 1
ATOM 1799 O O . GLY A 1 220 ? 18.285 -3.946 -17.149 1.00 95.50 220 GLY A O 1
ATOM 1800 N N . ASP A 1 221 ? 17.518 -6.042 -17.489 1.00 95.88 221 ASP A N 1
ATOM 1801 C CA . ASP A 1 221 ? 17.377 -5.926 -18.948 1.00 95.88 221 ASP A CA 1
ATOM 1802 C C . ASP A 1 221 ? 16.398 -4.810 -19.333 1.00 95.88 221 ASP A C 1
ATOM 1804 O O . ASP A 1 221 ? 16.689 -3.990 -20.207 1.00 95.88 221 ASP A O 1
ATOM 1808 N N . LEU A 1 222 ? 15.261 -4.719 -18.634 1.00 95.56 222 LEU A N 1
ATOM 1809 C CA . LEU A 1 222 ? 14.281 -3.660 -18.867 1.00 95.56 222 LEU A CA 1
ATOM 1810 C C . LEU A 1 222 ? 14.847 -2.273 -18.519 1.00 95.56 222 LEU A C 1
ATOM 1812 O O . LEU A 1 222 ? 14.683 -1.332 -19.293 1.00 95.56 222 LEU A O 1
ATOM 1816 N N . CYS A 1 223 ? 15.547 -2.134 -17.388 1.00 96.19 223 CYS A N 1
ATOM 1817 C CA . CYS A 1 223 ? 16.184 -0.868 -17.011 1.00 96.19 223 CYS A CA 1
ATOM 1818 C C . CYS A 1 223 ? 17.288 -0.473 -18.001 1.00 96.19 223 CYS A C 1
ATOM 1820 O O . CYS A 1 223 ? 17.398 0.696 -18.372 1.00 96.19 223 CYS A O 1
ATOM 1822 N N . TRP A 1 224 ? 18.077 -1.446 -18.462 1.00 95.69 224 TRP A N 1
ATOM 1823 C CA . TRP A 1 224 ? 19.109 -1.240 -19.473 1.00 95.69 224 TRP A CA 1
ATOM 1824 C C . TRP A 1 224 ? 18.509 -0.768 -20.800 1.00 95.69 224 TRP A C 1
ATOM 1826 O O . TRP A 1 224 ? 19.028 0.165 -21.409 1.00 95.69 224 TRP A O 1
ATOM 1836 N N . ALA A 1 225 ? 17.380 -1.349 -21.212 1.00 94.69 225 ALA A N 1
ATOM 1837 C CA . ALA A 1 225 ? 16.671 -0.961 -22.426 1.00 94.69 225 ALA A CA 1
ATOM 1838 C C . ALA A 1 225 ? 16.109 0.469 -22.368 1.00 94.69 225 ALA A C 1
ATOM 1840 O O . ALA A 1 225 ? 16.107 1.155 -23.390 1.00 94.69 225 ALA A O 1
ATOM 1841 N N . VAL A 1 226 ? 15.668 0.930 -21.190 1.00 94.50 226 VAL A N 1
ATOM 1842 C CA . VAL A 1 226 ? 15.266 2.332 -20.965 1.00 94.50 226 VAL A CA 1
ATOM 1843 C C . VAL A 1 226 ? 16.480 3.271 -21.027 1.00 94.50 226 VAL A C 1
ATOM 1845 O O . VAL A 1 226 ? 16.372 4.374 -21.563 1.00 94.50 226 VAL A O 1
ATOM 1848 N N . GLY A 1 227 ? 17.637 2.842 -20.505 1.00 91.25 227 GLY A N 1
ATOM 1849 C CA . GLY A 1 227 ? 18.929 3.506 -20.714 1.00 91.25 227 GLY A CA 1
ATOM 1850 C C . GLY A 1 227 ? 19.075 4.882 -20.052 1.00 91.25 227 GLY A C 1
ATOM 1851 O O . GLY A 1 227 ? 19.751 5.750 -20.603 1.00 91.25 227 GLY A O 1
ATOM 1852 N N . GLN A 1 228 ? 18.416 5.111 -18.912 1.00 86.38 228 GLN A N 1
ATOM 1853 C CA . GLN A 1 228 ? 18.474 6.358 -18.133 1.00 86.38 228 GLN A CA 1
ATOM 1854 C C . GLN A 1 228 ? 18.805 6.078 -16.662 1.00 86.38 228 GLN A C 1
ATOM 1856 O O . GLN A 1 228 ? 18.504 4.998 -16.152 1.00 86.38 228 GLN A O 1
ATOM 1861 N N . ASP A 1 229 ? 19.360 7.073 -15.966 1.00 90.19 229 ASP A N 1
ATOM 1862 C CA . ASP A 1 229 ? 19.740 6.956 -14.549 1.00 90.19 229 ASP A CA 1
ATOM 1863 C C . ASP A 1 229 ? 18.545 6.663 -13.625 1.00 90.19 229 ASP A C 1
ATOM 1865 O O . ASP A 1 229 ? 18.708 6.058 -12.568 1.00 90.19 229 ASP A O 1
ATOM 1869 N N . ASP A 1 230 ? 17.336 7.067 -14.022 1.00 92.38 230 ASP A N 1
ATOM 1870 C CA . ASP A 1 230 ? 16.087 6.862 -13.283 1.00 92.38 230 ASP A CA 1
ATOM 1871 C C . ASP A 1 230 ? 15.226 5.718 -13.850 1.00 92.38 230 ASP A C 1
ATOM 1873 O O . ASP A 1 230 ? 14.042 5.604 -13.521 1.00 92.38 230 ASP A O 1
ATOM 1877 N N . ALA A 1 231 ? 15.793 4.853 -14.701 1.00 95.00 231 ALA A N 1
ATOM 1878 C CA . ALA A 1 231 ? 15.062 3.764 -15.352 1.00 95.00 231 ALA A CA 1
ATOM 1879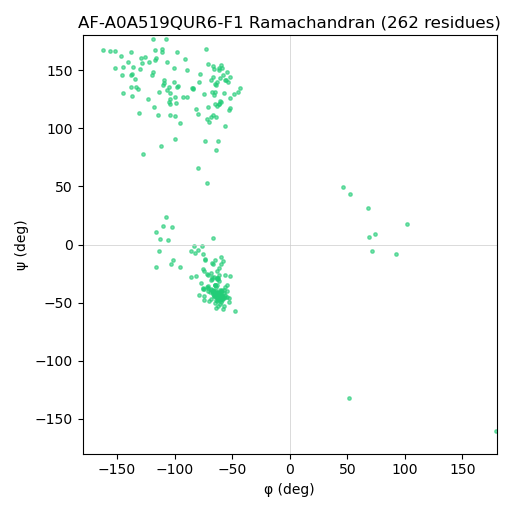 C C . ALA A 1 231 ? 14.329 2.856 -14.351 1.00 95.00 231 ALA A C 1
ATOM 1881 O O . ALA A 1 231 ? 13.178 2.473 -14.578 1.00 95.00 231 ALA A O 1
ATOM 1882 N N . LEU A 1 232 ? 14.958 2.561 -13.211 1.00 95.12 232 LEU A N 1
ATOM 1883 C CA . LEU A 1 232 ? 14.337 1.762 -12.161 1.00 95.12 232 LEU A CA 1
ATOM 1884 C C . LEU A 1 232 ? 13.094 2.455 -11.592 1.00 95.12 232 LEU A C 1
ATOM 1886 O O . LEU A 1 232 ? 12.040 1.838 -11.448 1.00 95.12 232 LEU A O 1
ATOM 1890 N N . GLU A 1 233 ? 13.190 3.743 -11.282 1.00 94.12 233 GLU A N 1
ATOM 1891 C CA . GLU A 1 233 ? 12.069 4.546 -10.815 1.00 94.12 233 GLU A CA 1
ATOM 1892 C C . GLU A 1 233 ? 10.951 4.564 -11.861 1.00 94.12 233 GLU A C 1
A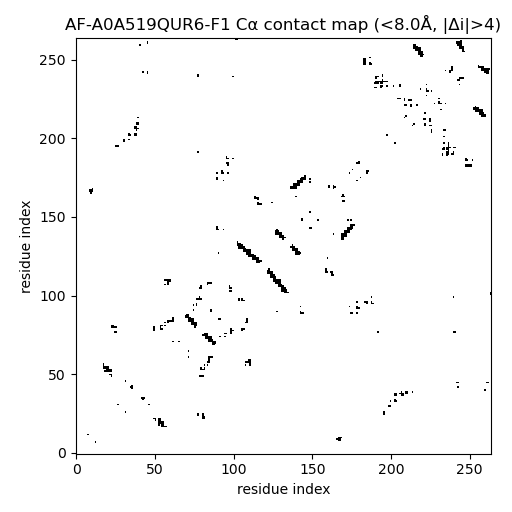TOM 1894 O O . GLU A 1 233 ? 9.791 4.375 -11.500 1.00 94.12 233 GLU A O 1
ATOM 1899 N N . GLN A 1 234 ? 11.270 4.696 -13.149 1.00 92.69 234 GLN A N 1
ATOM 1900 C CA . GLN A 1 234 ? 10.271 4.633 -14.216 1.00 92.69 234 GLN A CA 1
ATOM 1901 C C . GLN A 1 234 ? 9.511 3.289 -14.210 1.00 92.69 234 GLN A C 1
ATOM 1903 O O . GLN A 1 234 ? 8.274 3.282 -14.193 1.00 92.69 234 GLN A O 1
ATOM 1908 N N . VAL A 1 235 ? 10.222 2.157 -14.115 1.00 94.00 235 VAL A N 1
ATOM 1909 C CA . VAL A 1 235 ? 9.606 0.819 -14.001 1.00 94.00 235 VAL A CA 1
ATOM 1910 C C . VAL A 1 235 ? 8.750 0.712 -12.734 1.00 94.00 235 VAL A C 1
ATOM 1912 O O . VAL A 1 235 ? 7.591 0.296 -12.800 1.00 94.00 235 VAL A O 1
ATOM 1915 N N . LEU A 1 236 ? 9.260 1.156 -11.581 1.00 92.88 236 LEU A N 1
ATOM 1916 C CA . LEU A 1 236 ? 8.512 1.157 -10.318 1.00 92.88 236 LEU A CA 1
ATOM 1917 C C . LEU A 1 236 ? 7.275 2.058 -10.361 1.00 92.88 236 LEU A C 1
ATOM 1919 O O . LEU A 1 236 ? 6.276 1.776 -9.698 1.00 92.88 236 LEU A O 1
ATOM 1923 N N . GLY A 1 237 ? 7.314 3.125 -11.153 1.00 89.94 237 GLY A N 1
ATOM 1924 C CA . GLY A 1 237 ? 6.153 3.945 -11.447 1.00 89.94 237 GLY A CA 1
ATOM 1925 C C . GLY A 1 237 ? 5.060 3.130 -12.141 1.00 89.94 237 GLY A C 1
ATOM 1926 O O . GLY A 1 237 ? 3.913 3.173 -11.701 1.00 89.94 237 GLY A O 1
ATOM 1927 N N . LEU A 1 238 ? 5.398 2.338 -13.166 1.00 87.19 238 LEU A N 1
ATOM 1928 C CA . LEU A 1 238 ? 4.435 1.449 -13.830 1.00 87.19 238 LEU A CA 1
ATOM 1929 C C . LEU A 1 238 ? 3.919 0.347 -12.895 1.00 87.19 238 LEU A C 1
ATOM 1931 O O . LEU A 1 238 ? 2.733 0.015 -12.956 1.00 87.19 238 LEU A O 1
ATOM 1935 N N . VAL A 1 239 ? 4.762 -0.159 -11.989 1.00 89.44 239 VAL A N 1
ATOM 1936 C CA . VAL A 1 239 ? 4.356 -1.109 -10.937 1.00 89.44 239 VAL A CA 1
ATOM 1937 C C . VAL A 1 239 ? 3.342 -0.478 -9.985 1.00 89.44 239 VAL A C 1
ATOM 1939 O O . VAL A 1 239 ? 2.272 -1.032 -9.750 1.00 89.44 239 VAL A O 1
ATOM 1942 N N . ALA A 1 240 ? 3.610 0.732 -9.494 1.00 87.00 240 ALA A N 1
ATOM 1943 C CA . ALA A 1 240 ? 2.656 1.485 -8.682 1.00 87.00 240 ALA A CA 1
ATOM 1944 C C . ALA A 1 240 ? 1.359 1.795 -9.445 1.00 87.00 240 ALA A C 1
ATOM 1946 O O . ALA A 1 240 ? 0.277 1.859 -8.856 1.00 87.00 240 ALA A O 1
ATOM 1947 N N . LEU A 1 241 ? 1.434 1.977 -10.764 1.00 79.38 241 LEU A N 1
ATOM 1948 C CA . LEU A 1 241 ? 0.255 2.143 -11.605 1.00 79.38 241 LEU A CA 1
ATOM 1949 C C . LEU A 1 241 ? -0.507 0.831 -11.875 1.00 79.38 241 LEU A C 1
ATOM 1951 O O . LEU A 1 241 ? -1.630 0.892 -12.374 1.00 79.38 241 LEU A O 1
ATOM 1955 N N . GLY A 1 242 ? 0.049 -0.321 -11.485 1.00 78.50 242 GLY A N 1
ATOM 1956 C CA . GLY A 1 242 ? -0.504 -1.656 -11.726 1.00 78.50 242 GLY A CA 1
ATOM 1957 C C . GLY A 1 242 ? -0.367 -2.133 -13.174 1.00 78.50 242 GLY A C 1
ATOM 1958 O O . GLY A 1 242 ? -0.965 -3.139 -13.541 1.00 78.50 242 GLY A O 1
ATOM 1959 N N . ILE A 1 243 ? 0.377 -1.394 -14.001 1.00 80.31 243 ILE A N 1
ATOM 1960 C CA . ILE A 1 243 ? 0.622 -1.695 -15.418 1.00 80.31 243 ILE A CA 1
ATOM 1961 C C . ILE A 1 243 ? 1.617 -2.851 -15.547 1.00 80.31 243 ILE A C 1
ATOM 1963 O O . ILE A 1 243 ? 1.468 -3.710 -16.414 1.00 80.31 243 ILE A O 1
ATOM 1967 N N . LEU A 1 244 ? 2.610 -2.868 -14.660 1.00 87.75 244 LEU A N 1
ATOM 1968 C CA . LEU A 1 244 ? 3.553 -3.963 -14.479 1.00 87.75 244 LEU A CA 1
ATOM 1969 C C . LEU A 1 244 ? 3.382 -4.549 -13.075 1.00 87.75 244 LEU A C 1
ATOM 1971 O O . LEU A 1 244 ? 2.853 -3.889 -12.178 1.00 87.75 244 LEU A O 1
ATOM 1975 N N . SER A 1 245 ? 3.859 -5.771 -12.867 1.00 87.56 245 SER A N 1
ATOM 1976 C CA . SER A 1 245 ? 3.924 -6.387 -11.539 1.00 87.56 245 SER A CA 1
ATOM 1977 C C . SER A 1 245 ? 5.275 -7.047 -11.299 1.00 87.56 245 SER A C 1
ATOM 1979 O O . SER A 1 245 ? 5.845 -7.649 -12.206 1.00 87.56 245 SER A O 1
ATOM 1981 N N . MET A 1 246 ? 5.767 -6.948 -10.065 1.00 90.88 246 MET A N 1
ATOM 1982 C CA . MET A 1 246 ? 6.984 -7.603 -9.581 1.00 90.88 246 MET A CA 1
ATOM 1983 C C . MET A 1 246 ? 6.916 -7.766 -8.055 1.00 90.88 246 MET A C 1
ATOM 1985 O O . MET A 1 246 ? 6.087 -7.132 -7.397 1.00 90.88 246 MET A O 1
ATOM 1989 N N . ARG A 1 247 ? 7.811 -8.578 -7.485 1.00 90.75 247 ARG A N 1
ATOM 1990 C CA . ARG A 1 247 ? 7.921 -8.788 -6.033 1.00 90.75 247 ARG A CA 1
ATOM 1991 C C . ARG A 1 247 ? 8.538 -7.592 -5.319 1.00 90.75 247 ARG A C 1
ATOM 1993 O O . ARG A 1 247 ? 9.742 -7.497 -5.158 1.00 90.75 247 ARG A O 1
ATOM 2000 N N . ILE A 1 248 ? 7.711 -6.647 -4.901 1.00 90.38 248 ILE A N 1
ATOM 2001 C CA . ILE A 1 248 ? 8.168 -5.434 -4.202 1.00 90.38 248 ILE A CA 1
ATOM 2002 C C . ILE A 1 248 ? 8.458 -5.656 -2.708 1.00 90.38 248 ILE A C 1
ATOM 2004 O O . ILE A 1 248 ? 8.888 -4.730 -2.026 1.00 90.38 248 ILE A O 1
ATOM 2008 N N . ASP A 1 249 ? 8.190 -6.855 -2.195 1.00 90.69 249 ASP A N 1
ATOM 2009 C CA . ASP A 1 249 ? 8.452 -7.300 -0.825 1.00 90.69 249 ASP A CA 1
ATOM 2010 C C . ASP A 1 249 ? 9.903 -7.757 -0.595 1.00 90.69 249 ASP A C 1
ATOM 2012 O O . ASP A 1 249 ? 10.295 -7.981 0.547 1.00 90.69 249 ASP A O 1
ATOM 2016 N N . GLU A 1 250 ? 10.709 -7.843 -1.656 1.00 91.38 250 GLU A N 1
ATOM 2017 C CA . GLU A 1 250 ? 12.124 -8.228 -1.614 1.00 91.38 250 GLU A CA 1
ATOM 2018 C C . GLU A 1 250 ? 13.061 -7.061 -1.955 1.00 91.38 250 GLU A C 1
ATOM 2020 O O . GLU A 1 250 ? 12.637 -6.013 -2.452 1.00 91.38 250 GLU A O 1
ATOM 2025 N N . ASP A 1 251 ? 14.361 -7.243 -1.710 1.00 93.12 251 ASP A N 1
ATOM 2026 C CA . ASP A 1 251 ? 15.382 -6.291 -2.142 1.00 93.12 251 ASP A CA 1
ATOM 2027 C C . ASP A 1 251 ? 15.374 -6.170 -3.667 1.00 93.12 251 ASP A C 1
ATOM 2029 O O . ASP A 1 251 ? 15.591 -7.146 -4.389 1.00 93.12 251 ASP A O 1
ATOM 2033 N N . ILE A 1 252 ? 15.137 -4.953 -4.159 1.00 92.69 252 ILE A N 1
ATOM 2034 C CA . ILE A 1 252 ? 15.046 -4.684 -5.593 1.00 92.69 252 ILE A CA 1
ATOM 2035 C C . ILE A 1 252 ? 16.431 -4.793 -6.234 1.00 92.69 252 ILE A C 1
ATOM 2037 O O . ILE A 1 252 ? 17.325 -4.006 -5.921 1.00 92.69 252 ILE A O 1
ATOM 2041 N N . ARG A 1 253 ? 16.592 -5.735 -7.167 1.00 88.69 253 ARG A N 1
ATOM 2042 C CA . ARG A 1 253 ? 17.866 -6.053 -7.832 1.00 88.69 253 ARG A CA 1
ATOM 2043 C C . ARG A 1 253 ? 17.668 -6.609 -9.244 1.00 88.69 253 ARG A C 1
ATOM 2045 O O . ARG A 1 253 ? 16.565 -7.014 -9.606 1.00 88.69 253 ARG A O 1
ATOM 2052 N N . CYS A 1 254 ? 18.747 -6.668 -10.027 1.00 75.69 254 CYS A N 1
ATOM 2053 C CA . CYS A 1 254 ? 18.775 -7.465 -11.257 1.00 75.69 254 CYS A CA 1
ATOM 2054 C C . CYS A 1 254 ? 18.550 -8.957 -10.941 1.00 75.69 254 CYS A C 1
ATOM 2056 O O . CYS A 1 254 ? 18.866 -9.419 -9.842 1.00 75.69 254 CYS A O 1
ATOM 2058 N N . GLY A 1 255 ? 17.964 -9.708 -11.873 1.00 84.62 255 GLY A N 1
ATOM 2059 C CA . GLY A 1 255 ? 17.480 -11.075 -11.644 1.00 84.62 255 GLY A CA 1
ATOM 2060 C C . GLY A 1 255 ? 16.008 -11.154 -11.217 1.00 84.62 255 GLY A C 1
ATOM 2061 O O . GLY A 1 255 ? 15.456 -12.249 -11.111 1.00 84.62 255 GLY A O 1
ATOM 2062 N N . MET A 1 256 ? 15.359 -10.019 -10.933 1.00 92.62 256 MET A N 1
ATOM 2063 C CA . MET A 1 256 ? 13.929 -9.980 -10.625 1.00 92.62 256 MET A CA 1
ATOM 2064 C C . MET A 1 256 ? 13.097 -9.934 -11.896 1.00 92.62 256 MET A C 1
ATOM 2066 O O . MET A 1 256 ? 13.338 -9.108 -12.768 1.00 92.62 256 MET A O 1
ATOM 2070 N N . VAL A 1 257 ? 12.053 -10.757 -11.958 1.00 93.12 257 VAL A N 1
ATOM 2071 C CA . VAL A 1 257 ? 11.173 -10.809 -13.126 1.00 93.12 257 VAL A CA 1
ATOM 2072 C C . VAL A 1 257 ? 10.034 -9.801 -12.987 1.00 93.12 257 VAL A C 1
ATOM 2074 O O . VAL A 1 257 ? 9.298 -9.787 -11.997 1.00 93.12 257 VAL A O 1
ATOM 2077 N N . VAL A 1 258 ? 9.885 -8.972 -14.011 1.00 93.06 258 VAL A N 1
ATOM 2078 C CA . VAL A 1 258 ? 8.775 -8.047 -14.215 1.00 93.06 258 VAL A CA 1
ATOM 2079 C C . VAL A 1 258 ? 7.777 -8.696 -15.169 1.00 93.06 258 VAL A C 1
ATOM 2081 O O . VAL A 1 258 ? 8.164 -9.258 -16.190 1.00 93.06 258 VAL A O 1
ATOM 2084 N N . PHE A 1 259 ? 6.487 -8.609 -14.855 1.00 89.44 259 PHE A N 1
ATOM 2085 C CA . PHE A 1 259 ? 5.387 -9.178 -15.640 1.00 89.44 259 PHE A CA 1
ATOM 2086 C C . PHE A 1 259 ? 4.453 -8.073 -16.157 1.00 89.44 259 PHE A C 1
ATOM 2088 O O . PHE A 1 259 ? 4.400 -6.982 -15.583 1.00 89.44 259 PHE A O 1
ATOM 2095 N N . LYS A 1 260 ? 3.676 -8.365 -17.213 1.00 82.69 260 LYS A N 1
ATOM 2096 C CA . LYS A 1 260 ? 2.512 -7.542 -17.594 1.00 82.69 260 LYS A CA 1
ATOM 2097 C C . LYS A 1 260 ? 1.500 -7.600 -16.447 1.00 82.69 260 LYS A C 1
ATOM 2099 O O . LYS A 1 260 ? 1.317 -8.667 -15.864 1.00 82.69 260 LYS A O 1
ATOM 2104 N N . GLY A 1 261 ? 0.847 -6.486 -16.119 1.00 68.44 261 GLY A N 1
ATOM 2105 C CA . GLY A 1 261 ? -0.219 -6.489 -15.113 1.00 68.44 261 GLY A CA 1
ATOM 2106 C C . GLY A 1 261 ? -1.317 -7.499 -15.492 1.00 68.44 261 GLY A C 1
ATOM 2107 O O . GLY A 1 261 ? -1.627 -7.653 -16.668 1.00 68.44 261 GLY A O 1
ATOM 2108 N N . SER A 1 262 ? -1.939 -8.244 -14.586 1.00 56.53 262 SER A N 1
ATOM 2109 C CA . SER A 1 262 ? -1.843 -8.282 -13.125 1.00 56.53 262 SER A CA 1
ATOM 2110 C C . SER A 1 262 ? -1.741 -9.728 -12.642 1.00 56.53 262 SER A C 1
ATOM 2112 O O . SER A 1 262 ? -2.581 -10.530 -13.035 1.00 56.53 262 SER A O 1
ATOM 2114 N N . ASN A 1 263 ? -0.835 -10.007 -11.703 1.00 40.25 263 ASN A N 1
ATOM 2115 C CA . ASN A 1 263 ? -1.096 -10.981 -10.639 1.00 40.25 263 ASN A CA 1
ATOM 2116 C C . ASN A 1 263 ? -1.184 -10.185 -9.329 1.00 40.25 263 ASN A C 1
ATOM 2118 O O . ASN A 1 263 ? -0.170 -9.973 -8.664 1.00 40.25 263 ASN A O 1
ATOM 2122 N N . TRP A 1 264 ? -2.368 -9.645 -9.035 1.00 46.44 264 TRP A N 1
ATOM 2123 C CA . TRP A 1 264 ? -2.721 -9.271 -7.665 1.00 46.44 264 TRP A CA 1
ATOM 2124 C C . TRP A 1 264 ? -3.282 -10.508 -6.980 1.00 46.44 264 TRP A C 1
ATOM 2126 O O . TRP A 1 264 ? -4.093 -11.186 -7.652 1.00 46.44 264 TRP A O 1
#

Nearest PDB structures (foldseek):
  1t0f-assembly1_A  TM=5.769E-01  e=2.212E-06  Escherichia coli
  7lw7-assembly1_A  TM=5.013E-01  e=1.566E+00  Homo sapiens

Radius of gyration: 20.69 Å; Cα contacts (8 Å, |Δi|>4): 430; chains: 1; bounding box: 62×44×60 Å

Solvent-accessible surface area (backbone atoms only — not comparable to full-atom values): 14729 Å² total; per-residue (Å²): 134,84,81,74,75,75,83,74,48,57,50,57,49,52,63,68,67,38,49,75,34,83,66,55,57,90,51,56,76,62,52,53,52,50,51,56,72,38,38,90,56,83,45,61,62,54,55,45,62,51,58,47,51,21,65,48,66,72,47,52,76,66,97,62,84,92,48,102,87,55,60,56,53,73,47,71,40,72,64,55,38,43,72,30,55,31,73,37,64,65,47,46,42,42,54,47,43,51,52,66,41,57,62,42,67,49,70,38,38,44,62,52,75,46,66,31,62,55,95,93,38,84,44,82,47,62,45,50,28,38,40,31,39,73,90,53,78,42,30,32,33,40,67,41,54,62,96,46,62,57,49,90,49,47,89,45,42,76,43,46,48,55,40,37,50,69,35,68,32,50,84,46,78,47,26,56,74,70,45,59,35,75,46,28,34,60,41,44,53,49,18,54,54,26,41,70,69,68,46,68,72,54,46,47,42,47,14,57,22,39,62,78,49,52,60,77,27,44,42,43,61,49,26,57,58,48,67,49,97,56,24,61,43,54,53,30,12,36,35,54,69,43,56,27,39,61,76,53,68,44,81,90,54,70,86,38,59,33,30,62,45,75,87,102

Secondary structure (DSSP, 8-state):
----PPPPPHHHHHHHHS-BPPP--SS-HHHHHHHHHHSSS-THHHHHHHTS--B-------SS---TT---EEEE-TTT-SEEEESSHHHHHHHHHHHH-TTEEEEEES---EEEEETTEEEEE--SEEEEESSS--EEEEE--GGGSSGGGGGGHHHHHHHHHHHT-EEEEE-HHHHT-TTHHHHHHHHHHHHTT--HHHHHHHHHHHHHSPSSEEHHHHHHHHTSTTHHHHHHHHHHTTSEE--TTS---TTPEEEES---

Sequence (264 aa):
MTSRAMPTTPMEAFFKSIPPTALRVLCSPRTLATVAQHLPFDCAAVLRYRSLPPLACVARDPVRRIGYTSFRGYYRSIKMGVRFPYESLLERDAMIVHDFHPWVRRFVAQPVTLLYKREGRRRRYTPDLLVEPYEARPFFLEVRPHERTPGRLGPLLPHIQEAVVAFGCEHHFMDEHTIRAEPFFGNCRRARRAARFLGDDHLLRLGEALDRFPPPVDLGDLCWAVGQDDALEQVLGLVALGILSMRIDEDIRCGMVVFKGSNW

Foldseek 3Di:
DDPPPDPQFLLNVLQVPFDQAAAPALDHPVVVVLLCVQAPDRCVVLVVLQSRRQGNAVQDDPPDDDDPPWPWDWDQQNLRNHIHIDRHVQLNLQSLLLSQDQQFNDKGAQRDWFWWDDPNDIDTDTAGMFTDGPPDWIAGEHEDAPVCVVPPCVVVCVRVQVRQVSNVHYYYYDHCCRSVPPPLSVLSVLLVVLLNVDDSVLSNQLSQLCVVAPPQGWLVSSLVSSPDPCSSSSLSSCCSNQQKHWPSRDDDDTVTTIGGGDDD

Mean predicted aligned error: 9.29 Å

pLDDT: mean 78.84, std 18.37, range [34.59, 97.44]